Protein AF-0000000068982102 (afdb_homodimer)

Structure (mmCIF, N/CA/C/O backbone):
data_AF-0000000068982102-model_v1
#
loop_
_entity.id
_entity.type
_entity.pdbx_description
1 polymer 'Uncharacterized protein'
#
loop_
_atom_site.group_PDB
_atom_site.id
_atom_site.type_symbol
_atom_site.label_atom_id
_atom_site.label_alt_id
_atom_site.label_comp_id
_atom_site.label_asym_id
_atom_site.label_entity_id
_atom_site.label_seq_id
_atom_site.pdbx_PDB_ins_code
_atom_site.Cartn_x
_atom_site.Cartn_y
_atom_site.Cartn_z
_atom_site.occupancy
_atom_site.B_iso_or_equiv
_atom_site.auth_seq_id
_atom_site.auth_comp_id
_atom_site.auth_asym_id
_atom_site.auth_atom_id
_atom_site.pdbx_PDB_model_num
ATOM 1 N N . HIS A 1 1 ? 10.68 7.848 17.016 1 43.56 1 HIS A N 1
ATOM 2 C CA . HIS A 1 1 ? 10.43 9.25 17.344 1 43.56 1 HIS A CA 1
ATOM 3 C C . HIS A 1 1 ? 10.914 10.172 16.234 1 43.56 1 HIS A C 1
ATOM 5 O O . HIS A 1 1 ? 10.352 11.25 16.016 1 43.56 1 HIS A O 1
ATOM 11 N N . CYS A 1 2 ? 12.102 9.664 15.531 1 53.19 2 CYS A N 1
ATOM 12 C CA . CYS A 1 2 ? 12.945 10.375 14.578 1 53.19 2 CYS A CA 1
ATOM 13 C C . CYS A 1 2 ? 12.219 10.578 13.258 1 53.19 2 CYS A C 1
ATOM 15 O O . CYS A 1 2 ? 12.297 11.648 12.656 1 53.19 2 CYS A O 1
ATOM 17 N N . SER A 1 3 ? 10.992 9.797 13.078 1 83.38 3 SER A N 1
ATOM 18 C CA . SER A 1 3 ? 10.5 9.828 11.711 1 83.38 3 SER A CA 1
ATOM 19 C C . SER A 1 3 ? 9.531 10.992 11.492 1 83.38 3 SER A C 1
ATOM 21 O O . SER A 1 3 ? 9.625 11.703 10.5 1 83.38 3 SER A O 1
ATOM 23 N N . GLU A 1 4 ? 8.883 11.391 12.648 1 90.19 4 GLU A N 1
ATOM 24 C CA . GLU A 1 4 ? 7.918 12.477 12.5 1 90.19 4 GLU A CA 1
ATOM 25 C C . GLU A 1 4 ? 8.617 13.836 12.492 1 90.19 4 GLU A C 1
ATOM 27 O O . GLU A 1 4 ? 8.25 14.727 11.727 1 90.19 4 GLU A O 1
ATOM 32 N N . GLN A 1 5 ? 9.625 13.961 13.305 1 92.94 5 GLN A N 1
ATOM 33 C CA . GLN A 1 5 ? 10.383 15.203 13.359 1 92.94 5 GLN A CA 1
ATOM 34 C C . GLN A 1 5 ? 11.125 15.453 12.047 1 92.94 5 GLN A C 1
ATOM 36 O O . GLN A 1 5 ? 11.203 16.594 11.578 1 92.94 5 GLN A O 1
ATOM 41 N N . ASP A 1 6 ? 11.688 14.438 11.523 1 95.5 6 ASP A N 1
ATOM 42 C CA . ASP A 1 6 ? 12.383 14.547 10.25 1 95.5 6 ASP A CA 1
ATOM 43 C C . ASP A 1 6 ? 11.422 14.945 9.133 1 95.5 6 ASP A C 1
ATOM 45 O O . ASP A 1 6 ? 11.773 15.742 8.258 1 95.5 6 ASP A O 1
ATOM 49 N N . PHE A 1 7 ? 10.258 14.391 9.25 1 97.62 7 PHE A N 1
ATOM 50 C CA . PHE A 1 7 ? 9.25 14.719 8.25 1 97.62 7 PHE A CA 1
ATOM 51 C C . PHE A 1 7 ? 8.82 16.188 8.367 1 97.62 7 PHE A C 1
ATOM 53 O O . PHE A 1 7 ? 8.734 16.891 7.367 1 97.62 7 PHE A O 1
ATOM 60 N N . GLU A 1 8 ? 8.594 16.594 9.547 1 97.06 8 GLU A N 1
ATOM 61 C CA . GLU A 1 8 ? 8.25 18 9.789 1 97.06 8 GLU A CA 1
ATOM 62 C C . GLU A 1 8 ? 9.344 18.938 9.289 1 97.06 8 GLU A C 1
ATOM 64 O O . GLU A 1 8 ? 9.062 19.938 8.633 1 97.06 8 GLU A O 1
ATOM 69 N N . ALA A 1 9 ? 10.555 18.562 9.633 1 97.06 9 ALA A N 1
ATOM 70 C CA . ALA A 1 9 ? 11.688 19.391 9.219 1 97.06 9 ALA A CA 1
ATOM 71 C C . ALA A 1 9 ? 11.781 19.469 7.699 1 97.06 9 ALA A C 1
ATOM 73 O O . ALA A 1 9 ? 12.031 20.531 7.141 1 97.06 9 ALA A O 1
ATOM 74 N N . MET A 1 10 ? 11.586 18.359 7.066 1 97.5 10 MET A N 1
ATOM 75 C CA . MET A 1 10 ? 11.602 18.328 5.605 1 97.5 10 MET A CA 1
ATOM 76 C C . MET A 1 10 ? 10.539 19.266 5.035 1 97.5 10 MET A C 1
ATOM 78 O O . MET A 1 10 ? 10.812 20.047 4.121 1 97.5 10 MET A O 1
ATOM 82 N N . LEU A 1 11 ? 9.344 19.234 5.562 1 97.94 11 LEU A N 1
ATOM 83 C CA . LEU A 1 11 ? 8.227 20.047 5.086 1 97.94 11 LEU A CA 1
ATOM 84 C C . LEU A 1 11 ? 8.508 21.531 5.273 1 97.94 11 LEU A C 1
ATOM 86 O O . LEU A 1 11 ? 8.148 22.344 4.422 1 97.94 11 LEU A O 1
ATOM 90 N N . ARG A 1 12 ? 9.148 21.859 6.328 1 97.31 12 ARG A N 1
ATOM 91 C CA . ARG A 1 12 ? 9.461 23.25 6.609 1 97.31 12 ARG A CA 1
ATOM 92 C C . ARG A 1 12 ? 10.57 23.766 5.699 1 97.31 12 ARG A C 1
ATOM 94 O O . ARG A 1 12 ? 10.523 24.906 5.23 1 97.31 12 ARG A O 1
ATOM 101 N N . GLN A 1 13 ? 11.539 22.938 5.492 1 97 13 GLN A N 1
ATOM 102 C CA . GLN A 1 13 ? 12.703 23.328 4.695 1 97 13 GLN A CA 1
ATOM 103 C C . GLN A 1 13 ? 12.336 23.453 3.219 1 97 13 GLN A C 1
ATOM 105 O O . GLN A 1 13 ? 12.859 24.328 2.521 1 97 13 GLN A O 1
ATOM 110 N N . TYR A 1 14 ? 11.453 22.594 2.75 1 96.44 14 TYR A N 1
ATOM 111 C CA . TYR A 1 14 ? 11.07 22.578 1.343 1 96.44 14 TYR A CA 1
ATOM 112 C C . TYR A 1 14 ? 9.562 22.766 1.185 1 96.44 14 TYR A C 1
ATOM 114 O O . TYR A 1 14 ? 8.883 21.922 0.609 1 96.44 14 TYR A O 1
ATOM 122 N N . GLU A 1 15 ? 9.023 23.859 1.524 1 91.94 15 GLU A N 1
ATOM 123 C CA . GLU A 1 15 ? 7.59 24.109 1.613 1 91.94 15 GLU A CA 1
ATOM 124 C C . GLU A 1 15 ? 6.922 23.984 0.249 1 91.94 15 GLU A C 1
ATOM 126 O O . GLU A 1 15 ? 5.797 23.484 0.148 1 91.94 15 GLU A O 1
ATOM 131 N N . ASN A 1 16 ? 7.656 24.328 -0.816 1 92.81 16 ASN A N 1
ATOM 132 C CA . ASN A 1 16 ? 7.07 24.344 -2.152 1 92.81 16 ASN A CA 1
ATOM 133 C C . ASN A 1 16 ? 7.062 22.953 -2.771 1 92.81 16 ASN A C 1
ATOM 135 O O . ASN A 1 16 ? 6.402 22.719 -3.787 1 92.81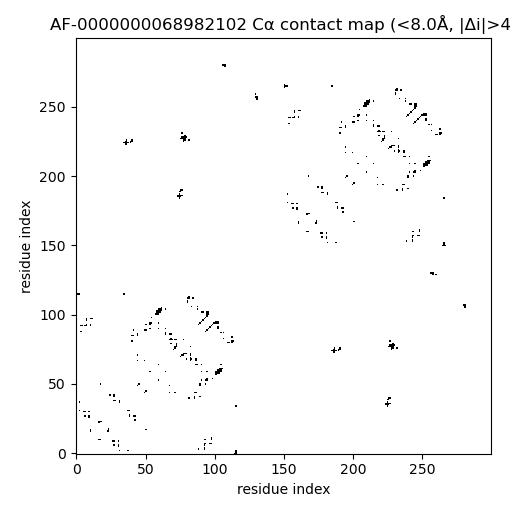 16 ASN A O 1
ATOM 139 N N . SER A 1 17 ? 7.707 22.047 -2.102 1 96.06 17 SER A N 1
ATOM 140 C CA . SER A 1 17 ? 7.816 20.719 -2.668 1 96.06 17 SER A CA 1
ATOM 141 C C . SER A 1 17 ? 6.48 19.984 -2.633 1 96.06 17 SER A C 1
ATOM 143 O O . SER A 1 17 ? 6.246 19.062 -3.418 1 96.06 17 SER A O 1
ATOM 145 N N . ILE A 1 18 ? 5.605 20.422 -1.824 1 97.38 18 ILE A N 1
ATOM 146 C CA . ILE A 1 18 ? 4.332 19.75 -1.601 1 97.38 18 ILE A CA 1
ATOM 147 C C . ILE A 1 18 ? 3.514 19.75 -2.891 1 97.38 18 ILE A C 1
ATOM 149 O O . ILE A 1 18 ? 2.691 18.859 -3.111 1 97.38 18 ILE A O 1
ATOM 153 N N . ASP A 1 19 ? 3.758 20.688 -3.77 1 95.69 19 ASP A N 1
ATOM 154 C CA . ASP A 1 19 ? 2.965 20.844 -4.984 1 95.69 19 ASP A CA 1
ATOM 155 C C . ASP A 1 19 ? 3.652 20.188 -6.18 1 95.69 19 ASP A C 1
ATOM 157 O O . ASP A 1 19 ? 3.102 20.156 -7.281 1 95.69 19 ASP A O 1
ATOM 161 N N . ASP A 1 20 ? 4.789 19.688 -5.984 1 97.31 20 ASP A N 1
ATOM 162 C CA . ASP A 1 20 ? 5.566 19 -7.008 1 97.31 20 ASP A CA 1
ATOM 163 C C . ASP A 1 20 ? 5.797 17.531 -6.633 1 97.31 20 ASP A C 1
ATOM 165 O O . ASP A 1 20 ? 6.742 17.203 -5.914 1 97.31 20 ASP A O 1
ATOM 169 N N . LYS A 1 21 ? 5.043 16.734 -7.25 1 97.56 21 LYS A N 1
ATOM 170 C CA . LYS A 1 21 ? 5.027 15.32 -6.875 1 97.56 21 LYS A CA 1
ATOM 171 C C . LYS A 1 21 ? 6.41 14.695 -7.02 1 97.56 21 LYS A C 1
ATOM 173 O O . LYS A 1 21 ? 6.844 13.93 -6.152 1 97.56 21 LYS A O 1
ATOM 178 N N . ARG A 1 22 ? 7.047 14.938 -8.062 1 97.62 22 ARG A N 1
ATOM 179 C CA . ARG A 1 22 ? 8.367 14.359 -8.32 1 97.62 22 ARG A CA 1
ATOM 180 C C . ARG A 1 22 ? 9.375 14.812 -7.262 1 97.62 22 ARG A C 1
ATOM 182 O O . ARG A 1 22 ? 10.094 13.992 -6.695 1 97.62 22 ARG A O 1
ATOM 189 N N . GLN A 1 23 ? 9.383 16.094 -7.039 1 98.19 23 GLN A N 1
ATOM 190 C CA . GLN A 1 23 ? 10.297 16.641 -6.043 1 98.19 23 GLN A CA 1
ATOM 191 C C . GLN A 1 23 ? 9.961 16.125 -4.645 1 98.19 23 GLN A C 1
ATOM 193 O O . GLN A 1 23 ? 10.852 15.75 -3.881 1 98.19 23 GLN A O 1
ATOM 198 N N . PHE A 1 24 ? 8.68 16.141 -4.34 1 98.5 24 PHE A N 1
ATOM 199 C CA . PHE A 1 24 ? 8.25 15.672 -3.025 1 98.5 24 PHE A CA 1
ATOM 200 C C . PHE A 1 24 ? 8.664 14.227 -2.797 1 98.5 24 PHE A C 1
ATOM 202 O O . PHE A 1 24 ? 9.195 13.883 -1.739 1 98.5 24 PHE A O 1
ATOM 209 N N . THR A 1 25 ? 8.484 13.438 -3.809 1 98.31 25 THR A N 1
ATOM 210 C CA . THR A 1 25 ? 8.828 12.023 -3.727 1 98.31 25 THR A CA 1
ATOM 211 C C . THR A 1 25 ? 10.328 11.844 -3.498 1 98.31 25 THR A C 1
ATOM 213 O O . THR A 1 25 ? 10.734 11.055 -2.65 1 98.31 25 THR A O 1
ATOM 216 N N . ALA A 1 26 ? 11.094 12.578 -4.195 1 98.25 26 ALA A N 1
ATOM 217 C CA . ALA A 1 26 ? 12.547 12.5 -4.062 1 98.25 26 ALA A CA 1
ATOM 218 C C . ALA A 1 26 ? 12.984 12.922 -2.664 1 98.25 26 ALA A C 1
ATOM 220 O O . ALA A 1 26 ? 13.836 12.266 -2.051 1 98.25 26 ALA A O 1
ATOM 221 N N . LEU A 1 27 ? 12.445 13.961 -2.146 1 98.25 27 LEU A N 1
ATOM 222 C CA . LEU A 1 27 ? 12.797 14.477 -0.829 1 98.25 27 LEU A CA 1
ATOM 223 C C . LEU A 1 27 ? 12.438 13.477 0.264 1 98.25 27 LEU A C 1
ATOM 225 O O . LEU A 1 27 ? 13.203 13.273 1.206 1 98.25 27 LEU A O 1
ATOM 229 N N . VAL A 1 28 ? 11.227 12.867 0.127 1 98.06 28 VAL A N 1
ATOM 230 C CA . VAL A 1 28 ? 10.797 11.883 1.111 1 98.06 28 VAL A CA 1
ATOM 231 C C . VAL A 1 28 ? 11.789 10.719 1.133 1 98.06 28 VAL A C 1
ATOM 233 O O . VAL A 1 28 ? 12.203 10.266 2.203 1 98.06 28 VAL A O 1
ATOM 236 N N . LYS A 1 29 ? 12.211 10.273 0.014 1 97.88 29 LYS A N 1
ATOM 237 C CA . LYS A 1 29 ? 13.156 9.172 -0.076 1 97.88 29 LYS A CA 1
ATOM 238 C C . LYS A 1 29 ? 14.516 9.562 0.496 1 97.88 29 LYS A C 1
ATOM 240 O O . LYS A 1 29 ? 15.18 8.75 1.146 1 97.88 29 LYS A O 1
ATOM 245 N N . ASP A 1 30 ? 14.906 10.766 0.319 1 97.31 30 ASP A N 1
ATOM 246 C CA . ASP A 1 30 ? 16.172 11.258 0.852 1 97.31 30 ASP A CA 1
ATOM 247 C C . ASP A 1 30 ? 16.109 11.406 2.371 1 97.31 30 ASP A C 1
ATOM 249 O O . ASP A 1 30 ? 17.109 11.219 3.059 1 97.31 30 ASP A O 1
ATOM 253 N N . THR A 1 31 ? 14.977 11.797 2.854 1 96.38 31 THR A N 1
ATOM 254 C CA . THR A 1 31 ? 14.781 12.047 4.277 1 96.38 31 THR A CA 1
ATOM 255 C C . THR A 1 31 ? 14.734 10.734 5.055 1 96.38 31 THR A C 1
ATOM 257 O O . THR A 1 31 ? 15.18 10.672 6.203 1 96.38 31 THR A O 1
ATOM 260 N N . PHE A 1 32 ? 14.211 9.648 4.359 1 95.38 32 PHE A N 1
ATOM 261 C CA . PHE A 1 32 ? 14.023 8.375 5.043 1 95.38 32 PHE A CA 1
ATOM 262 C C . PHE A 1 32 ? 14.68 7.238 4.262 1 95.38 32 PHE A C 1
ATOM 264 O O . PHE A 1 32 ? 14.039 6.219 3.984 1 95.38 32 PHE A O 1
ATOM 271 N N . PRO A 1 33 ? 15.945 7.273 3.955 1 92.56 33 PRO A N 1
ATOM 272 C CA . PRO A 1 33 ? 16.562 6.34 3.012 1 92.56 33 PRO A CA 1
ATOM 273 C C . PRO A 1 33 ? 16.469 4.887 3.471 1 92.56 33 PRO A C 1
ATOM 275 O O . PRO A 1 33 ? 16.438 3.975 2.643 1 92.56 33 PRO A O 1
ATOM 278 N N . GLU A 1 34 ? 16.391 4.586 4.707 1 92.12 34 GLU A N 1
ATOM 279 C CA . GLU A 1 34 ? 16.391 3.199 5.156 1 92.12 34 GLU A CA 1
ATOM 280 C C . GLU A 1 34 ? 15.047 2.826 5.793 1 92.12 34 GLU A C 1
ATOM 282 O O . GLU A 1 34 ? 14.938 1.801 6.465 1 92.12 34 GLU A O 1
ATOM 287 N N . GLU A 1 35 ? 14.039 3.578 5.566 1 94.62 35 GLU A N 1
ATOM 288 C CA . GLU A 1 35 ? 12.734 3.369 6.184 1 94.62 35 GLU A CA 1
ATOM 289 C C . GLU A 1 35 ? 11.641 3.232 5.133 1 94.62 35 GLU A C 1
ATOM 291 O O . GLU A 1 35 ? 10.766 4.094 5.023 1 94.62 35 GLU A O 1
ATOM 296 N N . ALA A 1 36 ? 11.609 2.072 4.508 1 95.56 36 ALA A N 1
ATOM 297 C CA . ALA A 1 36 ? 10.711 1.836 3.377 1 95.56 36 ALA A CA 1
ATOM 298 C C . ALA A 1 36 ? 9.258 2.018 3.783 1 95.56 36 ALA A C 1
ATOM 300 O O . ALA A 1 36 ? 8.461 2.592 3.031 1 95.56 36 ALA A O 1
ATOM 301 N N . LYS A 1 37 ? 8.922 1.573 4.941 1 96.5 37 LYS A N 1
ATOM 302 C CA . LYS A 1 37 ? 7.531 1.674 5.371 1 96.5 37 LYS A CA 1
ATOM 303 C C . LYS A 1 37 ? 7.098 3.133 5.496 1 96.5 37 LYS A C 1
ATOM 305 O O . LYS A 1 37 ? 6.016 3.506 5.035 1 96.5 37 LYS A O 1
ATOM 310 N N . ASN A 1 38 ? 7.965 3.963 6.105 1 96.06 38 ASN A N 1
ATOM 311 C CA . ASN A 1 38 ? 7.66 5.383 6.246 1 96.06 38 ASN A CA 1
ATOM 312 C C . ASN A 1 38 ? 7.5 6.059 4.887 1 96.06 38 ASN A C 1
ATOM 314 O O . ASN A 1 38 ? 6.543 6.805 4.672 1 96.06 38 ASN A O 1
ATOM 318 N N . ILE A 1 39 ? 8.414 5.73 4.02 1 97.81 39 ILE A N 1
ATOM 319 C CA . ILE A 1 39 ? 8.367 6.309 2.678 1 97.81 39 ILE A CA 1
ATOM 320 C C . ILE A 1 39 ? 7.047 5.949 2.004 1 97.81 39 ILE A C 1
ATOM 322 O O . ILE A 1 39 ? 6.332 6.828 1.522 1 97.81 39 ILE A O 1
ATOM 326 N N . ASN A 1 40 ? 6.75 4.66 2.047 1 97.38 40 ASN A N 1
ATOM 327 C CA . ASN A 1 40 ? 5.574 4.18 1.326 1 97.38 40 ASN A CA 1
ATOM 328 C C . ASN A 1 40 ? 4.285 4.727 1.926 1 97.38 40 ASN A C 1
ATOM 330 O O . ASN A 1 40 ? 3.381 5.137 1.195 1 97.38 40 ASN A O 1
ATOM 334 N N . LEU A 1 41 ? 4.195 4.781 3.195 1 97.94 41 LEU A N 1
ATOM 335 C CA . LEU A 1 41 ? 2.988 5.277 3.848 1 97.94 41 LEU A CA 1
ATOM 336 C C . LEU A 1 41 ? 2.822 6.777 3.611 1 97.94 41 LEU A C 1
ATOM 338 O O . LEU A 1 41 ? 1.719 7.246 3.322 1 97.94 41 LEU A O 1
ATOM 342 N N . ILE A 1 42 ? 3.904 7.566 3.713 1 98.38 42 ILE A N 1
ATOM 343 C CA . ILE A 1 42 ? 3.855 9 3.475 1 98.38 42 ILE A CA 1
ATOM 344 C C . ILE A 1 42 ? 3.387 9.273 2.047 1 98.38 42 ILE A C 1
ATOM 346 O O . ILE A 1 42 ? 2.48 10.078 1.826 1 98.38 42 ILE A O 1
ATOM 350 N N . LEU A 1 43 ? 3.943 8.555 1.148 1 98.25 43 LEU A N 1
ATOM 351 C CA . LEU A 1 43 ? 3.668 8.805 -0.262 1 98.25 43 LEU A CA 1
ATOM 352 C C . LEU A 1 43 ? 2.287 8.281 -0.647 1 98.25 43 LEU A C 1
ATOM 354 O O . LEU A 1 43 ? 1.62 8.852 -1.511 1 98.25 43 LEU A O 1
ATOM 358 N N . MET A 1 44 ? 1.83 7.234 0.012 1 97.88 44 MET A N 1
ATOM 359 C CA . MET A 1 44 ? 0.475 6.758 -0.248 1 97.88 44 MET A CA 1
ATOM 360 C C . MET A 1 44 ? -0.557 7.805 0.158 1 97.88 44 MET A C 1
ATOM 362 O O . MET A 1 44 ? -1.444 8.148 -0.626 1 97.88 44 MET A O 1
ATOM 366 N N . ALA A 1 45 ? -0.41 8.312 1.34 1 98.38 45 ALA A N 1
ATOM 367 C CA . ALA A 1 45 ? -1.314 9.367 1.793 1 98.38 45 ALA A CA 1
ATOM 368 C C . ALA A 1 45 ? -1.214 10.602 0.897 1 98.38 45 ALA A C 1
ATOM 370 O O . ALA A 1 45 ? -2.23 11.203 0.541 1 98.38 45 ALA A O 1
ATOM 371 N N . TYR A 1 46 ? -0.001 10.945 0.499 1 98.62 46 TYR A N 1
ATOM 372 C CA . TYR A 1 46 ? 0.236 12.07 -0.404 1 98.62 46 TYR A CA 1
ATOM 373 C C . TYR A 1 46 ? -0.51 11.875 -1.719 1 98.62 46 TYR A C 1
ATOM 375 O O . TYR A 1 46 ? -1.184 12.789 -2.195 1 98.62 46 TYR A O 1
ATOM 383 N N . ASN A 1 47 ? -0.423 10.664 -2.256 1 97.62 47 ASN A N 1
ATOM 384 C CA . ASN A 1 47 ? -1.039 10.367 -3.545 1 97.62 47 ASN A CA 1
ATOM 385 C C . ASN A 1 47 ? -2.562 10.352 -3.447 1 97.62 47 ASN A C 1
ATOM 387 O O . ASN A 1 47 ? -3.256 10.539 -4.449 1 97.62 47 ASN A O 1
ATOM 391 N N . MET A 1 48 ? -3.08 10.148 -2.305 1 97.75 48 MET A N 1
ATOM 392 C CA . MET A 1 48 ? -4.523 10.172 -2.076 1 97.75 48 MET A CA 1
ATOM 393 C C . MET A 1 48 ? -5.039 11.609 -2.025 1 97.75 48 MET A C 1
ATOM 395 O O . MET A 1 48 ? -6.25 11.836 -2.035 1 97.75 48 MET A O 1
ATOM 399 N N . GLY A 1 49 ? -4.133 12.578 -1.865 1 98.12 49 GLY A N 1
ATOM 400 C CA . GLY A 1 49 ? -4.527 13.977 -1.886 1 98.12 49 GLY A CA 1
ATOM 401 C C . GLY A 1 49 ? -4.629 14.586 -0.501 1 98.12 49 GLY A C 1
ATOM 402 O O . GLY A 1 49 ? -5.277 15.617 -0.319 1 98.12 49 GLY A O 1
ATOM 403 N N . ILE A 1 50 ? -3.941 13.992 0.478 1 98.38 50 ILE A N 1
ATOM 404 C CA . ILE A 1 50 ? -4.133 14.422 1.86 1 98.38 50 ILE A CA 1
ATOM 405 C C . ILE A 1 50 ? -3.584 15.836 2.047 1 98.38 50 ILE A C 1
ATOM 407 O O . ILE A 1 50 ? -4.16 16.641 2.783 1 98.38 50 ILE A O 1
ATOM 411 N N . ALA A 1 51 ? -2.518 16.156 1.381 1 98.25 51 ALA A N 1
ATOM 412 C CA . ALA A 1 51 ? -1.917 17.469 1.531 1 98.25 51 ALA A CA 1
ATOM 413 C C . ALA A 1 51 ? -2.879 18.562 1.074 1 98.25 51 ALA A C 1
ATOM 415 O O . ALA A 1 51 ? -3.096 19.547 1.787 1 98.25 51 ALA A O 1
ATOM 416 N N . GLN A 1 52 ? -3.451 18.344 -0.048 1 97.94 52 GLN A N 1
ATOM 417 C CA . GLN A 1 52 ? -4.379 19.328 -0.6 1 97.94 52 GLN A CA 1
ATOM 418 C C . GLN A 1 52 ? -5.613 19.484 0.282 1 97.94 52 GLN A C 1
ATOM 420 O O . GLN A 1 52 ? -6.098 20.594 0.505 1 97.94 52 GLN A O 1
ATOM 425 N N . ASP A 1 53 ? -6.133 18.375 0.766 1 98.12 53 ASP A N 1
ATOM 426 C CA . ASP A 1 53 ? -7.324 18.422 1.605 1 98.12 53 ASP A CA 1
ATOM 427 C C . ASP A 1 53 ? -7.035 19.109 2.938 1 98.12 53 ASP A C 1
ATOM 429 O O . ASP A 1 53 ? -7.895 19.812 3.479 1 98.12 53 ASP A O 1
ATOM 433 N N . ILE A 1 54 ? -5.84 18.859 3.424 1 97.88 54 ILE A N 1
ATOM 434 C CA . ILE A 1 54 ? -5.438 19.547 4.648 1 97.88 54 ILE A CA 1
ATOM 435 C C . ILE A 1 54 ? -5.398 21.047 4.406 1 97.88 54 ILE A C 1
ATOM 437 O O . ILE A 1 54 ? -5.859 21.828 5.242 1 97.88 54 ILE A O 1
ATOM 441 N N . GLN A 1 55 ? -4.871 21.469 3.289 1 97.19 55 GLN A N 1
ATOM 442 C CA . GLN A 1 55 ? -4.793 22.875 2.949 1 97.19 55 GLN A CA 1
ATOM 443 C C . GLN A 1 55 ? -6.18 23.516 2.916 1 97.19 55 GLN A C 1
ATOM 445 O O . GLN A 1 55 ? -6.352 24.672 3.336 1 97.19 55 GLN A O 1
ATOM 450 N N . LYS A 1 56 ? -7.086 22.75 2.459 1 97.31 56 LYS A N 1
ATOM 451 C CA . LYS A 1 56 ? -8.43 23.297 2.254 1 97.31 56 LYS A CA 1
ATOM 452 C C . LYS A 1 56 ? -9.25 23.219 3.539 1 97.31 56 LYS A C 1
ATOM 454 O O . LYS A 1 56 ? -10.242 23.938 3.686 1 97.31 56 LYS A O 1
ATOM 459 N N . ALA A 1 57 ? -8.875 22.406 4.457 1 96.12 57 ALA A N 1
ATOM 460 C CA . ALA A 1 57 ? -9.656 22.156 5.66 1 96.12 57 ALA A CA 1
ATOM 461 C C . ALA A 1 57 ? -9.516 23.312 6.652 1 96.12 57 ALA A C 1
ATOM 463 O O . ALA A 1 57 ? -8.438 23.875 6.805 1 96.12 57 ALA A O 1
ATOM 464 N N . ASN A 1 58 ? -10.594 23.672 7.277 1 93.62 58 ASN A N 1
ATOM 465 C CA . ASN A 1 58 ? -10.547 24.656 8.352 1 93.62 58 ASN A CA 1
ATOM 466 C C . ASN A 1 58 ? -10.117 24.031 9.672 1 93.62 58 ASN A C 1
ATOM 468 O O . ASN A 1 58 ? -9.438 24.656 10.477 1 93.62 58 ASN A O 1
ATOM 472 N N . LEU A 1 59 ? -10.578 22.844 9.867 1 94.25 59 LEU A N 1
ATOM 473 C CA . LEU A 1 59 ? -10.32 22.078 11.078 1 94.25 59 LEU A CA 1
ATOM 474 C C . LEU A 1 59 ? -10.031 20.625 10.742 1 94.25 59 LEU A C 1
ATOM 476 O O . LEU A 1 59 ? -10.758 20.016 9.945 1 94.25 59 LEU A O 1
ATOM 480 N N . LEU A 1 60 ? -8.906 20.203 11.266 1 95.94 60 LEU A N 1
ATOM 481 C CA . LEU A 1 60 ? -8.594 18.781 11.148 1 95.94 60 LEU A CA 1
ATOM 482 C C . LEU A 1 60 ? -9.164 18.016 12.336 1 95.94 60 LEU A C 1
ATOM 484 O O . LEU A 1 60 ? -8.57 18 13.414 1 95.94 60 LEU A O 1
ATOM 488 N N . ASN A 1 61 ? -10.289 17.422 12.102 1 92.44 61 ASN A N 1
ATOM 489 C CA . ASN A 1 61 ? -10.969 16.688 13.164 1 92.44 61 ASN A CA 1
ATOM 490 C C . ASN A 1 61 ? -11.047 15.195 12.844 1 92.44 61 ASN A C 1
ATOM 492 O O . ASN A 1 61 ? -10.445 14.727 11.875 1 92.44 61 ASN A O 1
ATOM 496 N N . ASN A 1 62 ? -11.805 14.461 13.633 1 90.19 62 ASN A N 1
ATOM 497 C CA . ASN A 1 62 ? -11.898 13.016 13.477 1 90.19 62 ASN A CA 1
ATOM 498 C C . ASN A 1 62 ? -12.578 12.633 12.164 1 90.19 62 ASN A C 1
ATOM 500 O O . ASN A 1 62 ? -12.234 11.625 11.555 1 90.19 62 ASN A O 1
ATOM 504 N N . THR A 1 63 ? -13.492 13.469 11.797 1 91.62 63 THR A N 1
ATOM 505 C CA . THR A 1 63 ? -14.18 13.195 10.539 1 91.62 63 THR A CA 1
ATOM 506 C C . THR A 1 63 ? -13.203 13.258 9.367 1 91.62 63 THR A C 1
ATOM 508 O O . THR A 1 63 ? -13.219 12.391 8.492 1 91.62 63 THR A O 1
ATOM 511 N N . PHE A 1 64 ? -12.359 14.297 9.43 1 93.62 64 PHE A N 1
ATOM 512 C CA . PHE A 1 64 ? -11.312 14.422 8.422 1 93.62 64 PHE A CA 1
ATOM 513 C C . PHE A 1 64 ? -10.406 13.203 8.43 1 93.62 64 PHE A C 1
ATOM 515 O O . PHE A 1 64 ? -10.195 12.57 7.391 1 93.62 64 PHE A O 1
ATOM 522 N N . ALA A 1 65 ? -9.914 12.836 9.531 1 94.25 65 ALA A N 1
ATOM 523 C CA . ALA A 1 65 ? -8.945 11.75 9.68 1 94.25 65 ALA A CA 1
ATOM 524 C C . ALA A 1 65 ? -9.555 10.414 9.289 1 94.25 65 ALA A C 1
ATOM 526 O O . ALA A 1 65 ? -8.922 9.617 8.586 1 94.25 65 ALA A O 1
ATOM 527 N N . PHE A 1 66 ? -10.734 10.18 9.617 1 93.25 66 PHE A N 1
ATOM 528 C CA . PHE A 1 66 ? -11.383 8.898 9.406 1 93.25 66 PHE A CA 1
ATOM 529 C C . PHE A 1 66 ? -11.562 8.617 7.922 1 93.25 66 PHE A C 1
ATOM 531 O O . PHE A 1 66 ? -11.469 7.469 7.48 1 93.25 66 PHE A O 1
ATOM 538 N N . ARG A 1 67 ? -11.859 9.648 7.223 1 96 67 ARG A N 1
ATOM 539 C CA . ARG A 1 67 ? -12.023 9.469 5.785 1 96 67 ARG A CA 1
ATOM 540 C C . ARG A 1 67 ? -10.773 8.867 5.16 1 96 67 ARG A C 1
ATOM 542 O O . ARG A 1 67 ? -10.859 7.914 4.379 1 96 67 ARG A O 1
ATOM 549 N N . TYR A 1 68 ? -9.641 9.336 5.539 1 97.25 68 TYR A N 1
ATOM 550 C CA . TYR A 1 68 ? -8.391 8.852 4.969 1 97.25 68 TYR A CA 1
ATOM 551 C C . TYR A 1 68 ? -8.016 7.496 5.551 1 97.25 68 TYR A C 1
ATOM 553 O O . TYR A 1 68 ? -7.512 6.625 4.84 1 97.25 68 TYR A O 1
ATOM 561 N N . VAL A 1 69 ? -8.227 7.316 6.809 1 96.19 69 VAL A N 1
ATOM 562 C CA . VAL A 1 69 ? -7.945 6.027 7.434 1 96.19 69 VAL A CA 1
ATOM 563 C C . VAL A 1 69 ? -8.766 4.934 6.75 1 96.19 69 VAL A C 1
ATOM 565 O O . VAL A 1 69 ? -8.227 3.885 6.383 1 96.19 69 VAL A O 1
ATOM 568 N N . LYS A 1 70 ? -10.008 5.215 6.598 1 96.81 70 LYS A N 1
ATOM 569 C CA . LYS A 1 70 ? -10.898 4.262 5.949 1 96.81 70 LYS A CA 1
ATOM 570 C C . LYS A 1 70 ? -10.438 3.955 4.527 1 96.81 70 LYS A C 1
ATOM 572 O O . LYS A 1 70 ? -10.438 2.795 4.105 1 96.81 70 LYS A O 1
ATOM 577 N N . GLN A 1 71 ? -10.078 4.961 3.826 1 97.94 71 GLN A N 1
ATOM 578 C CA . GLN A 1 71 ? -9.648 4.77 2.445 1 97.94 71 GLN A CA 1
ATOM 579 C C . GLN A 1 71 ? -8.359 3.949 2.383 1 97.94 71 GLN A C 1
ATOM 581 O O . GLN A 1 71 ? -8.219 3.068 1.53 1 97.94 71 GLN A O 1
ATOM 586 N N . LEU A 1 72 ? -7.422 4.207 3.256 1 97.94 72 LEU A N 1
ATOM 587 C CA . LEU A 1 72 ? -6.176 3.447 3.322 1 97.94 72 LEU A CA 1
ATOM 588 C C . LEU A 1 72 ? -6.457 1.972 3.586 1 97.94 72 LEU A C 1
ATOM 590 O O . LEU A 1 72 ? -5.836 1.1 2.973 1 97.94 72 LEU A O 1
ATOM 594 N N . MET A 1 73 ? -7.387 1.731 4.414 1 96.94 73 MET A N 1
ATOM 595 C CA . MET A 1 73 ? -7.723 0.353 4.758 1 96.94 73 MET A CA 1
ATOM 596 C C . MET A 1 73 ? -8.523 -0.307 3.639 1 96.94 73 MET A C 1
ATOM 598 O O . MET A 1 73 ? -8.195 -1.414 3.207 1 96.94 73 MET A O 1
ATOM 602 N N . ASP A 1 74 ? -9.508 0.387 3.137 1 96.81 74 ASP A N 1
ATOM 603 C CA . ASP A 1 74 ? -10.484 -0.208 2.229 1 96.81 74 ASP A CA 1
ATOM 604 C C . ASP A 1 74 ? -9.914 -0.323 0.814 1 96.81 74 ASP A C 1
ATOM 606 O O . ASP A 1 74 ? -10.234 -1.267 0.088 1 96.81 74 ASP A O 1
ATOM 610 N N . ASP A 1 75 ? -9.062 0.64 0.505 1 97 75 ASP A N 1
ATOM 611 C CA . ASP A 1 75 ? -8.625 0.683 -0.887 1 97 75 ASP A CA 1
ATOM 612 C C . ASP A 1 75 ? -7.211 0.13 -1.037 1 97 75 ASP A C 1
ATOM 614 O O . ASP A 1 75 ? -6.828 -0.335 -2.113 1 97 75 ASP A O 1
ATOM 618 N N . TYR A 1 76 ? -6.465 0.167 0.04 1 97 76 TYR A N 1
ATOM 619 C CA . TYR A 1 76 ? -5.062 -0.194 -0.11 1 97 76 TYR A CA 1
ATOM 620 C C . TYR A 1 76 ? -4.703 -1.373 0.787 1 97 76 TYR A C 1
ATOM 622 O O . TYR A 1 76 ? -3.609 -1.934 0.677 1 97 76 TYR A O 1
ATOM 630 N N . GLY A 1 77 ? -5.578 -1.694 1.714 1 96.69 77 GLY A N 1
ATOM 631 C CA . GLY A 1 77 ? -5.328 -2.854 2.557 1 96.69 77 GLY A CA 1
ATOM 632 C C . GLY A 1 77 ? -4.348 -2.574 3.68 1 96.69 77 GLY A C 1
ATOM 633 O O . GLY A 1 77 ? -3.793 -3.504 4.27 1 96.69 77 GLY A O 1
ATOM 634 N N . ILE A 1 78 ? -4.09 -1.323 3.973 1 97.62 78 ILE A N 1
ATOM 635 C CA . ILE A 1 78 ? -3.195 -0.912 5.051 1 97.62 78 ILE A CA 1
ATOM 636 C C . ILE A 1 78 ? -3.793 -1.311 6.398 1 97.62 78 ILE A C 1
ATOM 638 O O . ILE A 1 78 ? -5.012 -1.245 6.586 1 97.62 78 ILE A O 1
ATOM 642 N N . SER A 1 79 ? -2.883 -1.717 7.285 1 94.75 79 SER A N 1
ATOM 643 C CA . SER A 1 79 ? -3.359 -2.039 8.625 1 94.75 79 SER A CA 1
ATOM 644 C C . SER A 1 79 ? -3.92 -0.804 9.328 1 94.75 79 SER A C 1
ATOM 646 O O . SER A 1 79 ? -3.451 0.313 9.094 1 94.75 79 SER A O 1
ATOM 648 N N . ARG A 1 80 ? -4.785 -1.032 10.188 1 91.69 80 ARG A N 1
ATOM 649 C CA . ARG A 1 80 ? -5.398 0.07 10.922 1 91.69 80 ARG A CA 1
ATOM 650 C C . ARG A 1 80 ? -4.348 0.884 11.672 1 91.69 80 ARG A C 1
ATOM 652 O O . ARG A 1 80 ? -4.352 2.115 11.609 1 91.69 80 ARG A O 1
ATOM 659 N N . VAL A 1 81 ? -3.432 0.214 12.32 1 91.25 81 VAL A N 1
ATOM 660 C CA . VAL A 1 81 ? -2.385 0.872 13.102 1 91.25 81 VAL A CA 1
ATOM 661 C C . VAL A 1 81 ? -1.572 1.794 12.188 1 91.25 81 VAL A C 1
ATOM 663 O O . VAL A 1 81 ? -1.354 2.963 12.516 1 91.25 81 VAL A O 1
ATOM 666 N N . ASN A 1 82 ? -1.277 1.285 11.039 1 95.44 82 ASN A N 1
ATOM 667 C CA . ASN A 1 82 ? -0.464 2.07 10.117 1 95.44 82 ASN A CA 1
ATOM 668 C C . ASN A 1 82 ? -1.27 3.199 9.477 1 95.44 82 ASN A C 1
ATOM 670 O O . ASN A 1 82 ? -0.744 4.293 9.25 1 95.44 82 ASN A O 1
ATOM 674 N N . ALA A 1 83 ? -2.539 2.906 9.172 1 96.44 83 ALA A N 1
ATOM 675 C CA . ALA A 1 83 ? -3.414 3.934 8.609 1 96.44 83 ALA A CA 1
ATOM 676 C C . ALA A 1 83 ? -3.611 5.082 9.594 1 96.44 83 ALA A C 1
ATOM 678 O O . ALA A 1 83 ? -3.459 6.254 9.234 1 96.44 83 ALA A O 1
ATOM 679 N N . ASP A 1 84 ? -3.84 4.805 10.828 1 93.12 84 ASP A N 1
ATOM 680 C CA . ASP A 1 84 ? -3.996 5.816 11.867 1 93.12 84 ASP A CA 1
ATOM 681 C C . ASP A 1 84 ? -2.719 6.633 12.031 1 93.12 84 ASP A C 1
ATOM 683 O O . ASP A 1 84 ? -2.77 7.863 12.125 1 93.12 84 ASP A O 1
ATOM 687 N N . TRP A 1 85 ? -1.723 5.922 12.07 1 93.19 85 TRP A N 1
ATOM 688 C CA . TRP A 1 85 ? -0.44 6.574 12.297 1 93.19 85 TRP A CA 1
ATOM 689 C C . TRP A 1 85 ? -0.127 7.57 11.188 1 93.19 85 TRP A C 1
ATOM 691 O O . TRP A 1 85 ? 0.163 8.742 11.453 1 93.19 85 TRP A O 1
ATOM 701 N N . ILE A 1 86 ? -0.261 7.199 9.977 1 96.75 86 ILE A N 1
ATOM 702 C CA . ILE A 1 86 ? 0.216 8.047 8.883 1 96.75 86 ILE A CA 1
ATOM 703 C C . ILE A 1 86 ? -0.708 9.25 8.727 1 96.75 86 ILE A C 1
ATOM 705 O O . ILE A 1 86 ? -0.253 10.352 8.398 1 96.75 86 ILE A O 1
ATOM 709 N N . VAL A 1 87 ? -1.96 9.031 8.914 1 96.88 87 VAL A N 1
ATOM 710 C CA . VAL A 1 87 ? -2.895 10.148 8.828 1 96.88 87 VAL A CA 1
ATOM 711 C C . VAL A 1 87 ? -2.611 11.141 9.953 1 96.88 87 VAL A C 1
ATOM 713 O O . VAL A 1 87 ? -2.596 12.352 9.727 1 96.88 87 VAL A O 1
ATOM 716 N N . SER A 1 88 ? -2.328 10.633 11.125 1 94.81 88 SER A N 1
ATOM 717 C CA . SER A 1 88 ? -1.974 11.492 12.25 1 94.81 88 SER A CA 1
ATOM 718 C C . SER A 1 88 ? -0.708 12.289 11.953 1 94.81 88 SER A C 1
ATOM 720 O O . SER A 1 88 ? -0.619 13.469 12.297 1 94.81 88 SER A O 1
ATOM 722 N N . VAL A 1 89 ? 0.24 11.688 11.367 1 95.06 89 VAL A N 1
ATOM 723 C CA . VAL A 1 89 ? 1.513 12.32 11.031 1 95.06 89 VAL A CA 1
ATOM 724 C C . VAL A 1 89 ? 1.276 13.477 10.062 1 95.06 89 VAL A C 1
ATOM 726 O O . VAL A 1 89 ? 1.796 14.57 10.258 1 95.06 89 VAL A O 1
ATOM 729 N N . TRP A 1 90 ? 0.482 13.242 9.055 1 97 90 TRP A N 1
ATOM 730 C CA . TRP A 1 90 ? 0.179 14.297 8.086 1 97 90 TRP A CA 1
ATOM 731 C C . TRP A 1 90 ? -0.566 15.445 8.758 1 97 90 TRP A C 1
ATOM 733 O O . TRP A 1 90 ? -0.242 16.625 8.531 1 97 90 TRP A O 1
ATOM 743 N N . CYS A 1 91 ? -1.542 15.133 9.578 1 95.88 91 CYS A N 1
ATOM 744 C CA . CYS A 1 91 ? -2.338 16.156 10.242 1 95.88 91 CYS A CA 1
ATOM 745 C C . CYS A 1 91 ? -1.488 16.969 11.219 1 95.88 91 CYS A C 1
ATOM 747 O O . CYS A 1 91 ? -1.589 18.188 11.266 1 95.88 91 CYS A O 1
ATOM 749 N N . SER A 1 92 ? -0.658 16.297 11.953 1 94.38 92 SER A N 1
ATOM 750 C CA . SER A 1 92 ? 0.164 16.969 12.961 1 94.38 92 SER A CA 1
ATOM 751 C C . SER A 1 92 ? 1.302 17.75 12.305 1 94.38 92 SER A C 1
ATOM 753 O O . SER A 1 92 ? 1.439 18.953 12.523 1 94.38 92 SER A O 1
ATOM 755 N N . CYS A 1 93 ? 2.084 17.109 11.445 1 95.88 93 CYS A N 1
ATOM 756 C CA . CYS A 1 93 ? 3.285 17.719 10.891 1 95.88 93 CYS A CA 1
ATOM 757 C C . CYS A 1 93 ? 2.928 18.781 9.852 1 95.88 93 CYS A C 1
ATOM 759 O O . CYS A 1 93 ? 3.385 19.922 9.945 1 95.88 93 CYS A O 1
ATOM 761 N N . TYR A 1 94 ? 2.104 18.422 8.875 1 97.25 94 TYR A N 1
ATOM 762 C CA . TYR A 1 94 ? 1.791 19.359 7.805 1 97.25 94 TYR A CA 1
ATOM 763 C C . TYR A 1 94 ? 0.671 20.312 8.219 1 97.25 94 TYR A C 1
ATOM 765 O O . TYR A 1 94 ? 0.799 21.531 8.086 1 97.25 94 TYR A O 1
ATOM 773 N N . GLY A 1 95 ? -0.426 19.734 8.734 1 97.06 95 GLY A N 1
ATOM 774 C CA . GLY A 1 95 ? -1.588 20.531 9.086 1 97.06 95 GLY A CA 1
ATOM 775 C C . GLY A 1 95 ? -1.323 21.5 10.227 1 97.06 95 GLY A C 1
ATOM 776 O O . GLY A 1 95 ? -1.441 22.719 10.062 1 97.06 95 GLY A O 1
ATOM 777 N N . ASN A 1 96 ? -0.929 20.922 11.32 1 95.81 96 ASN A N 1
ATOM 778 C CA . ASN A 1 96 ? -0.801 21.734 12.523 1 95.81 96 ASN A CA 1
ATOM 779 C C . ASN A 1 96 ? 0.516 22.5 12.539 1 95.81 96 ASN A C 1
ATOM 781 O O . ASN A 1 96 ? 0.519 23.734 12.547 1 95.81 96 ASN A O 1
ATOM 785 N N . LYS A 1 97 ? 1.56 21.891 12.43 1 95.25 97 LYS A N 1
ATOM 786 C CA . LYS A 1 97 ? 2.863 22.5 12.695 1 95.25 97 LYS A CA 1
ATOM 787 C C . LYS A 1 97 ? 3.293 23.391 11.531 1 95.25 97 LYS A C 1
ATOM 789 O O . LYS A 1 97 ? 3.887 24.453 11.75 1 95.25 97 LYS A O 1
ATOM 794 N N . VAL A 1 98 ? 3.031 22.969 10.328 1 96.81 98 VAL A N 1
ATOM 795 C CA . VAL A 1 98 ? 3.504 23.734 9.172 1 96.81 98 VAL A CA 1
ATOM 796 C C . VAL A 1 98 ? 2.471 24.797 8.797 1 96.81 98 VAL A C 1
ATOM 798 O O . VAL A 1 98 ? 2.811 25.969 8.609 1 96.81 98 VAL A O 1
ATOM 801 N N . LEU A 1 99 ? 1.196 24.406 8.758 1 97 99 LEU A N 1
ATOM 802 C CA . LEU A 1 99 ? 0.172 25.312 8.25 1 97 99 LEU A CA 1
ATOM 803 C C . LEU A 1 99 ? -0.521 26.047 9.391 1 97 99 LEU A C 1
ATOM 805 O O . LEU A 1 99 ? -1.253 27.016 9.164 1 97 99 LEU A O 1
ATOM 809 N N . GLY A 1 100 ? -0.372 25.578 10.602 1 95.75 100 GLY A N 1
ATOM 810 C CA . GLY A 1 100 ? -0.984 26.219 11.75 1 95.75 100 GLY A CA 1
ATOM 811 C C . GLY A 1 100 ? -2.461 25.906 11.898 1 95.75 100 GLY A C 1
ATOM 812 O O . GLY A 1 100 ? -3.199 26.656 12.539 1 95.75 100 GLY A O 1
ATOM 813 N N . LYS A 1 101 ? -2.891 24.828 11.328 1 95.31 101 LYS A N 1
ATOM 814 C CA . LYS A 1 101 ? -4.297 24.438 11.422 1 95.31 101 LYS A CA 1
ATOM 815 C C . LYS A 1 101 ? -4.605 23.797 12.773 1 95.31 101 LYS A C 1
ATOM 817 O O . LYS A 1 101 ? -3.768 23.094 13.336 1 95.31 101 LYS A O 1
ATOM 822 N N . ALA A 1 102 ? -5.793 24.094 13.227 1 92.75 102 ALA A N 1
ATOM 823 C CA . ALA A 1 102 ? -6.258 23.422 14.438 1 92.75 102 ALA A CA 1
ATOM 824 C C . ALA A 1 102 ? -6.465 21.922 14.18 1 92.75 102 ALA A C 1
ATOM 826 O O . ALA A 1 102 ? -7.035 21.547 13.156 1 92.75 102 ALA A O 1
ATOM 827 N N . CYS A 1 103 ? -5.879 21.156 14.977 1 89.06 103 CYS A N 1
ATOM 828 C CA . CYS A 1 103 ? -6.008 19.703 14.875 1 89.06 103 CYS A CA 1
ATOM 829 C C . CYS A 1 103 ? -6.629 19.125 16.141 1 89.06 103 CYS A C 1
ATOM 831 O O . CYS A 1 103 ? -6.055 19.234 17.234 1 89.06 103 CYS A O 1
ATOM 833 N N . ASP A 1 104 ? -7.836 18.672 16.062 1 86.69 104 ASP A N 1
ATOM 834 C CA . ASP A 1 104 ? -8.555 18.031 17.156 1 86.69 104 ASP A CA 1
ATOM 835 C C . ASP A 1 104 ? -8.805 16.562 16.859 1 86.69 104 ASP A C 1
ATOM 837 O O . ASP A 1 104 ? -9.953 16.141 16.688 1 86.69 104 ASP A O 1
ATOM 841 N N . ILE A 1 105 ? -7.711 15.922 16.641 1 81.94 105 ILE A N 1
ATOM 842 C CA . ILE A 1 105 ? -7.793 14.5 16.328 1 81.94 105 ILE A CA 1
ATOM 843 C C . ILE A 1 105 ? -7.418 13.672 17.547 1 81.94 105 ILE A C 1
ATOM 845 O O . ILE A 1 105 ? -6.438 13.977 18.234 1 81.94 105 ILE A O 1
ATOM 849 N N . SER A 1 106 ? -8.305 12.93 18.172 1 61.25 106 SER A N 1
ATOM 850 C CA . SER A 1 106 ? -8.008 11.977 19.234 1 61.25 106 SER A CA 1
ATOM 851 C C . SER A 1 106 ? -7.398 10.695 18.672 1 61.25 106 SER A C 1
ATOM 853 O O . SER A 1 106 ? -8.094 9.883 18.078 1 61.25 106 SER A O 1
ATOM 855 N N . VAL A 1 107 ? -6.297 10.883 18.109 1 52.28 107 VAL A N 1
ATOM 856 C CA . VAL A 1 107 ? -5.734 9.648 17.578 1 52.28 107 VAL A CA 1
ATOM 857 C C . VAL A 1 107 ? -5.488 8.656 18.719 1 52.28 107 VAL A C 1
ATOM 859 O O . VAL A 1 107 ? -4.953 9.031 19.766 1 52.28 107 VAL A O 1
ATOM 862 N N . GLN A 1 108 ? -6.281 7.672 18.969 1 41.47 108 GLN A N 1
ATOM 863 C CA . GLN A 1 108 ? -5.824 6.672 19.938 1 41.47 108 GLN A CA 1
ATOM 864 C C . GLN A 1 108 ? -4.332 6.398 19.766 1 41.47 108 GLN A C 1
ATOM 866 O O . GLN A 1 108 ? -3.883 5.996 18.703 1 41.47 108 GLN A O 1
ATOM 871 N N . LYS A 1 109 ? -3.494 7.309 20.234 1 42.19 109 LYS A N 1
ATOM 872 C CA . LYS A 1 109 ? -2.076 6.965 20.281 1 42.19 109 LYS A CA 1
ATOM 873 C C . LYS A 1 109 ? -1.88 5.473 20.531 1 42.19 109 LYS A C 1
ATOM 875 O O . LYS A 1 109 ? -1.773 5.035 21.688 1 42.19 109 LYS A O 1
ATOM 880 N N . GLN A 1 110 ? -2.779 4.723 20.234 1 37.72 110 GLN A N 1
ATOM 881 C CA . GLN A 1 110 ? -2.422 3.35 20.562 1 37.72 110 GLN A CA 1
ATOM 882 C C . GLN A 1 110 ? -0.968 3.057 20.203 1 37.72 110 GLN A C 1
ATOM 884 O O . GLN A 1 110 ? -0.281 3.904 19.641 1 37.72 110 GLN A O 1
ATOM 889 N N . GLY A 1 111 ? -0.638 1.729 19.828 1 34.53 111 GLY A N 1
ATOM 890 C CA . GLY A 1 111 ? 0.689 1.141 19.734 1 34.53 111 GLY A CA 1
ATOM 891 C C . GLY A 1 111 ? 1.632 1.922 18.844 1 34.53 111 GLY A C 1
ATOM 892 O O . GLY A 1 111 ? 1.189 2.703 18 1 34.53 111 GLY A O 1
ATOM 893 N N . GLY A 1 112 ? 2.746 2.463 19.469 1 34.75 112 GLY A N 1
ATOM 894 C CA . GLY A 1 112 ? 3.854 3.014 18.703 1 34.75 112 GLY A CA 1
ATOM 895 C C . GLY A 1 112 ? 3.846 2.582 17.25 1 34.75 112 GLY A C 1
ATOM 896 O O . GLY A 1 112 ? 3.576 1.418 16.938 1 34.75 112 GLY A O 1
ATOM 897 N N . GLY A 1 113 ? 3.141 3.348 16.375 1 36.19 113 GLY A N 1
ATOM 898 C CA . GLY A 1 113 ? 3.434 3.029 14.977 1 36.19 113 GLY A CA 1
ATOM 899 C C . GLY A 1 113 ? 4.684 2.184 14.812 1 36.19 113 GLY A C 1
ATOM 900 O O . GLY A 1 113 ? 5.391 1.911 15.781 1 36.19 113 GLY A O 1
ATOM 901 N N . PRO A 1 114 ? 4.832 1.339 13.82 1 35.06 114 PRO A N 1
ATOM 902 C CA . PRO A 1 114 ? 6.195 0.8 13.797 1 35.06 114 PRO A CA 1
ATOM 903 C C . PRO A 1 114 ? 7.238 1.807 14.273 1 35.06 114 PRO A C 1
ATOM 905 O O . PRO A 1 114 ? 7.301 2.928 13.766 1 35.06 114 PRO A O 1
ATOM 908 N N . ALA A 1 115 ? 7.387 2.021 15.625 1 30.7 115 ALA A N 1
ATOM 909 C CA . ALA A 1 115 ? 8.578 2.799 15.953 1 30.7 115 ALA A CA 1
ATOM 910 C C . ALA A 1 115 ? 9.633 2.672 14.852 1 30.7 115 ALA A C 1
ATOM 912 O O . ALA A 1 115 ? 9.883 1.574 14.352 1 30.7 115 ALA A O 1
ATOM 913 N N . ILE A 1 116 ? 9.898 3.672 14.031 1 30.86 116 ILE A N 1
ATOM 914 C CA . ILE A 1 116 ? 11.203 3.557 13.398 1 30.86 116 ILE A CA 1
ATOM 915 C C . ILE A 1 116 ? 12.18 2.867 14.344 1 30.86 116 ILE A C 1
ATOM 917 O O . ILE A 1 116 ? 12.5 3.396 15.406 1 30.86 116 ILE A O 1
ATOM 921 N N . LYS A 1 117 ? 12.109 1.624 14.477 1 30.55 117 LYS A N 1
ATOM 922 C CA . LYS A 1 117 ? 13.07 0.928 15.336 1 30.55 117 LYS A CA 1
ATOM 923 C C . LYS A 1 117 ? 14.367 1.724 15.469 1 30.55 117 LYS A C 1
ATOM 925 O O . LYS A 1 117 ? 15.023 2.025 14.469 1 30.55 117 LYS A O 1
ATOM 930 N N . ASP A 1 118 ? 14.578 2.59 16.422 1 25.69 118 ASP A N 1
ATOM 931 C CA . ASP A 1 118 ? 15.961 2.498 16.875 1 25.69 118 ASP A CA 1
ATOM 932 C C . ASP A 1 118 ? 16.438 1.046 16.906 1 25.69 118 ASP A C 1
ATOM 934 O O . ASP A 1 118 ? 15.633 0.127 17.078 1 25.69 118 ASP A O 1
ATOM 938 N N . ASN A 1 119 ? 17.656 0.594 16.391 1 26.25 119 ASN A N 1
ATOM 939 C CA . ASN A 1 119 ? 18.344 -0.694 16.391 1 26.25 119 ASN A CA 1
ATOM 940 C C . ASN A 1 119 ? 18.078 -1.478 17.672 1 26.25 119 ASN A C 1
ATOM 942 O O . ASN A 1 119 ? 18.797 -2.436 17.969 1 26.25 119 ASN A O 1
ATOM 946 N N . LYS A 1 120 ? 17.531 -0.899 18.766 1 26.17 120 LYS A N 1
ATOM 947 C CA . LYS A 1 120 ? 17.969 -1.835 19.812 1 26.17 120 LYS A CA 1
ATOM 948 C C . LYS A 1 120 ? 17.297 -3.197 19.625 1 26.17 120 LYS A C 1
ATOM 950 O O . LYS A 1 120 ? 17.969 -4.188 19.328 1 26.17 120 LYS A O 1
ATOM 955 N N . SER A 1 121 ? 16.5 -3.764 20.781 1 25.77 121 SER A N 1
ATOM 956 C CA . SER A 1 121 ? 16.406 -5.148 21.234 1 25.77 121 SER A CA 1
ATOM 957 C C . SER A 1 121 ? 15.398 -5.938 20.406 1 25.77 121 SER A C 1
ATOM 959 O O . SER A 1 121 ? 14.367 -5.402 19.984 1 25.77 121 SER A O 1
ATOM 961 N N . SER A 1 122 ? 15.758 -7.035 19.719 1 27.17 122 SER A N 1
ATOM 962 C CA . SER A 1 122 ? 15.297 -8.203 18.969 1 27.17 122 SER A CA 1
ATOM 963 C C . SER A 1 122 ? 14.055 -8.812 19.625 1 27.17 122 SER A C 1
ATOM 965 O O . SER A 1 122 ? 14.109 -9.93 20.156 1 27.17 122 SER A O 1
ATOM 967 N N . SER A 1 123 ? 13.273 -8.07 20.422 1 26.69 123 SER A N 1
ATOM 968 C CA . SER A 1 123 ? 12.32 -8.992 21.016 1 26.69 123 SER A CA 1
ATOM 969 C C . SER A 1 123 ? 11.453 -9.664 19.953 1 26.69 123 SER A C 1
ATOM 971 O O . SER A 1 123 ? 11.141 -9.055 18.922 1 26.69 123 SER A O 1
ATOM 973 N N . GLY A 1 124 ? 11.383 -10.969 19.906 1 24.86 124 GLY A N 1
ATOM 974 C CA . GLY A 1 124 ? 10.695 -12.016 19.172 1 24.86 124 GLY A CA 1
ATOM 975 C C . GLY A 1 124 ? 9.219 -11.742 18.969 1 24.86 124 GLY A C 1
ATOM 976 O O . GLY A 1 124 ? 8.445 -11.758 19.938 1 24.86 124 GLY A O 1
ATOM 977 N N . LYS A 1 125 ? 8.906 -10.695 18.453 1 29.2 125 LYS A N 1
ATOM 978 C CA . LYS A 1 125 ? 7.492 -10.414 18.266 1 29.2 125 LYS A CA 1
ATOM 979 C C . LYS A 1 125 ? 6.766 -11.625 17.688 1 29.2 125 LYS A C 1
ATOM 981 O O . LYS A 1 125 ? 7.195 -12.195 16.688 1 29.2 125 LYS A O 1
ATOM 986 N N . SER A 1 126 ? 6.223 -12.406 18.625 1 24.47 126 SER A N 1
ATOM 987 C CA . SER A 1 126 ? 5.398 -13.586 18.359 1 24.47 126 SER A CA 1
ATOM 988 C C . SER A 1 126 ? 4.348 -13.289 17.297 1 24.47 126 SER A C 1
ATOM 990 O O . SER A 1 126 ? 3.527 -12.383 17.453 1 24.47 126 SER A O 1
ATOM 992 N N . TYR A 1 127 ? 4.758 -13.203 16.188 1 25.11 127 TYR A N 1
ATOM 993 C CA . TYR A 1 127 ? 3.785 -13.203 15.094 1 25.11 127 TYR A CA 1
ATOM 994 C C . TYR A 1 127 ? 2.723 -14.273 15.312 1 25.11 127 TYR A C 1
ATOM 996 O O . TYR A 1 127 ? 3.029 -15.375 15.781 1 25.11 127 TYR A O 1
ATOM 1004 N N . GLY A 1 128 ? 1.552 -13.945 15.703 1 25.86 128 GLY A N 1
ATOM 1005 C CA . GLY A 1 128 ? 0.428 -14.859 15.852 1 25.86 128 GLY A CA 1
ATOM 1006 C C . GLY A 1 128 ? 0.47 -16.016 14.883 1 25.86 128 GLY A C 1
ATOM 1007 O O . GLY A 1 128 ? 0.995 -15.891 13.773 1 25.86 128 GLY A O 1
ATOM 1008 N N . ASP A 1 129 ? 0.562 -17.312 15.469 1 30.19 129 ASP A N 1
ATOM 1009 C CA . ASP A 1 129 ? 0.874 -18.656 15.023 1 30.19 129 ASP A CA 1
ATOM 1010 C C . ASP A 1 129 ? -0.027 -19.078 13.859 1 30.19 129 ASP A C 1
ATOM 1012 O O . ASP A 1 129 ? -0.963 -19.859 14.047 1 30.19 129 ASP A O 1
ATOM 1016 N N . LEU A 1 130 ? -0.518 -18.109 13.117 1 27.34 130 LEU A N 1
ATOM 1017 C CA . LEU A 1 130 ? -1.384 -18.938 12.281 1 27.34 130 LEU A CA 1
ATOM 1018 C C . LEU A 1 130 ? -0.581 -20.016 11.57 1 27.34 130 LEU A C 1
ATOM 1020 O O . LEU A 1 130 ? -1.144 -21.016 11.125 1 27.34 130 LEU A O 1
ATOM 1024 N N . PHE A 1 131 ? 0.561 -19.516 10.961 1 29.89 131 PHE A N 1
ATOM 1025 C CA . PHE A 1 131 ? 1.297 -20.578 10.266 1 29.89 131 PHE A CA 1
ATOM 1026 C C . PHE A 1 131 ? 2.215 -21.312 11.234 1 29.89 131 PHE A C 1
ATOM 1028 O O . PHE A 1 131 ? 2.859 -20.703 12.086 1 29.89 131 PHE A O 1
ATOM 1035 N N . VAL A 1 132 ? 1.702 -22.453 11.844 1 28.17 132 VAL A N 1
ATOM 1036 C CA . VAL A 1 132 ? 2.654 -23.281 12.562 1 28.17 132 VAL A CA 1
ATOM 1037 C C . VAL A 1 132 ? 3.828 -23.641 11.648 1 28.17 132 VAL A C 1
ATOM 1039 O O . VAL A 1 132 ? 3.635 -24.203 10.57 1 28.17 132 VAL A O 1
ATOM 1042 N N . TYR A 1 133 ? 4.781 -22.828 11.609 1 26.59 133 TYR A N 1
ATOM 1043 C CA . TYR A 1 133 ? 6.027 -23.266 10.992 1 26.59 133 TYR A CA 1
ATOM 1044 C C . TYR A 1 133 ? 6.574 -24.516 11.68 1 26.59 133 TYR A C 1
ATOM 1046 O O . TYR A 1 133 ? 6.852 -24.5 12.883 1 26.59 133 TYR A O 1
ATOM 1054 N N . GLU A 1 134 ? 5.891 -25.688 11.328 1 27.59 134 GLU A N 1
ATOM 1055 C CA . GLU A 1 134 ? 6.574 -26.828 11.914 1 27.59 134 GLU A CA 1
ATOM 1056 C C . GLU A 1 134 ? 8.039 -26.875 11.492 1 27.59 134 GLU A C 1
ATOM 1058 O O . GLU A 1 134 ? 8.367 -26.672 10.32 1 27.59 134 GLU A O 1
ATOM 1063 N N . LYS A 1 135 ? 8.875 -26.547 12.406 1 27.09 135 LYS A N 1
ATOM 1064 C CA . LYS A 1 135 ? 10.297 -26.781 12.195 1 27.09 135 LYS A CA 1
ATOM 1065 C C . LYS A 1 135 ? 10.539 -28.109 11.469 1 27.09 135 LYS A C 1
ATOM 1067 O O . LYS A 1 135 ? 9.938 -29.125 11.812 1 27.09 135 LYS A O 1
ATOM 1072 N N . SER A 1 136 ? 10.898 -28.031 10.219 1 27.59 136 SER A N 1
ATOM 1073 C CA . SER A 1 136 ? 11.344 -29.266 9.578 1 27.59 136 SER A CA 1
ATOM 1074 C C . SER A 1 136 ? 12.242 -30.062 10.508 1 27.59 136 SER A C 1
ATOM 1076 O O . SER A 1 136 ? 13.148 -29.516 11.133 1 27.59 136 SER A O 1
ATOM 1078 N N . ARG A 1 137 ? 11.734 -31.078 11.203 1 28.27 137 ARG A N 1
ATOM 1079 C CA . ARG A 1 137 ? 12.594 -32.031 11.883 1 28.27 137 ARG A CA 1
ATOM 1080 C C . ARG A 1 137 ? 13.781 -32.406 11 1 28.27 137 ARG A C 1
ATOM 1082 O O . ARG A 1 137 ? 13.633 -32.625 9.797 1 28.27 137 ARG A O 1
ATOM 1089 N N . LYS A 1 138 ? 14.961 -32.094 11.492 1 30.27 138 LYS A N 1
ATOM 1090 C CA . LYS A 1 138 ? 16.234 -32.656 11.016 1 30.27 138 LYS A CA 1
ATOM 1091 C C . LYS A 1 138 ? 16.109 -34.125 10.75 1 30.27 138 LYS A C 1
ATOM 1093 O O . LYS A 1 138 ? 15.727 -34.906 11.641 1 30.27 138 LYS A O 1
ATOM 1098 N N . ARG A 1 139 ? 15.781 -34.562 9.5 1 29.31 139 ARG A N 1
ATOM 1099 C CA . ARG A 1 139 ? 16.062 -35.938 9.188 1 29.31 139 ARG A CA 1
ATOM 1100 C C . ARG A 1 139 ? 17.438 -36.344 9.711 1 29.31 139 ARG A C 1
ATOM 1102 O O . ARG A 1 139 ? 18.453 -35.719 9.375 1 29.31 139 ARG A O 1
ATOM 1109 N N . GLN A 1 140 ? 17.531 -36.781 10.961 1 23.89 140 GLN A N 1
ATOM 1110 C CA . GLN A 1 140 ? 18.703 -37.5 11.398 1 23.89 140 GLN A CA 1
ATOM 1111 C C . GLN A 1 140 ? 19.156 -38.531 10.336 1 23.89 140 GLN A C 1
ATOM 1113 O O . GLN A 1 140 ? 18.359 -39.344 9.891 1 23.89 140 GLN A O 1
ATOM 1118 N N . ARG A 1 141 ? 20.062 -38.125 9.406 1 27.64 141 ARG A N 1
ATOM 1119 C CA . ARG A 1 141 ? 20.906 -39.031 8.617 1 27.64 141 ARG A CA 1
ATOM 1120 C C . ARG A 1 141 ? 21.375 -40.219 9.453 1 27.64 141 ARG A C 1
ATOM 1122 O O . ARG A 1 141 ? 21.969 -40.031 10.523 1 27.64 141 ARG A O 1
ATOM 1129 N N . THR A 1 142 ? 20.594 -41.188 9.492 1 26.67 142 THR A N 1
ATOM 1130 C CA . THR A 1 142 ? 21.094 -42.469 9.945 1 26.67 142 THR A CA 1
ATOM 1131 C C . THR A 1 142 ? 22.484 -42.75 9.367 1 26.67 142 THR A C 1
ATOM 1133 O O . THR A 1 142 ? 22.781 -42.344 8.25 1 26.67 142 THR A O 1
ATOM 1136 N N . GLY A 1 143 ? 23.531 -42.875 10.242 1 23.23 143 GLY A N 1
ATOM 1137 C CA . GLY A 1 143 ? 24.938 -43.25 10.219 1 23.23 143 GLY A CA 1
ATOM 1138 C C . GLY A 1 143 ? 25.25 -44.281 9.156 1 23.23 143 GLY A C 1
ATOM 1139 O O . GLY A 1 143 ? 24.391 -45.062 8.766 1 23.23 143 GLY A O 1
ATOM 1140 N N . CYS A 1 144 ? 26.234 -43.938 8.273 1 25.05 144 CYS A N 1
ATOM 1141 C CA . CYS A 1 144 ? 27.078 -44.688 7.359 1 25.05 144 CYS A CA 1
ATOM 1142 C C . CYS A 1 144 ? 27.469 -46.031 7.965 1 25.05 144 CYS A C 1
ATOM 1144 O O . CYS A 1 144 ? 27.938 -46.094 9.102 1 25.05 144 CYS A O 1
ATOM 1146 N N . ASN A 1 145 ? 26.688 -47.094 7.715 1 24.42 145 ASN A N 1
ATOM 1147 C CA . ASN A 1 145 ? 27.156 -48.438 7.977 1 24.42 145 ASN A CA 1
ATOM 1148 C C . ASN A 1 145 ? 28.609 -48.594 7.566 1 24.42 145 ASN A C 1
ATOM 1150 O O . ASN A 1 145 ? 28.984 -48.344 6.414 1 24.42 145 ASN A O 1
ATOM 1154 N N . ARG A 1 146 ? 29.641 -48.344 8.453 1 28.06 146 ARG A N 1
ATOM 1155 C CA . ARG A 1 146 ? 31.031 -48.75 8.406 1 28.06 146 ARG A CA 1
ATOM 1156 C C . ARG A 1 146 ? 31.172 -50.188 7.949 1 28.06 146 ARG A C 1
ATOM 1158 O O . ARG A 1 146 ? 30.734 -51.094 8.641 1 28.06 146 ARG A O 1
ATOM 1165 N N . ILE A 1 147 ? 30.938 -50.406 6.637 1 26.48 147 ILE A N 1
ATOM 1166 C CA . ILE A 1 147 ? 31.359 -51.719 6.148 1 26.48 147 ILE A CA 1
ATOM 1167 C C . ILE A 1 147 ? 32.781 -52.031 6.66 1 26.48 147 ILE A C 1
ATOM 1169 O O . ILE A 1 147 ? 33.688 -51.219 6.496 1 26.48 147 ILE A O 1
ATOM 1173 N N . PRO A 1 148 ? 33 -52.875 7.73 1 26.88 148 PRO A N 1
ATOM 1174 C CA . PRO A 1 148 ? 34.281 -53.406 8.219 1 26.88 148 PRO A CA 1
ATOM 1175 C C . PRO A 1 148 ? 35.188 -53.875 7.09 1 26.88 148 PRO A C 1
ATOM 1177 O O . PRO A 1 148 ? 34.719 -54.406 6.078 1 26.88 148 PRO A O 1
ATOM 1180 N N . TRP A 1 149 ? 36.219 -53.094 6.707 1 29.48 149 TRP A N 1
ATOM 1181 C CA . TRP A 1 149 ? 37.312 -53.688 5.961 1 29.48 149 TRP A CA 1
ATOM 1182 C C . TRP A 1 149 ? 37.719 -55.031 6.551 1 29.48 149 TRP A C 1
ATOM 1184 O O . TRP A 1 149 ? 37.969 -55.125 7.754 1 29.48 149 TRP A O 1
ATOM 1194 N N . ARG A 1 150 ? 37.219 -56.156 6.043 1 24.27 150 ARG A N 1
ATOM 1195 C CA . ARG A 1 150 ? 38.031 -57.344 6.156 1 24.27 150 ARG A CA 1
ATOM 1196 C C . ARG A 1 150 ? 39.375 -57.156 5.457 1 24.27 150 ARG A C 1
ATOM 1198 O O . ARG A 1 150 ? 39.438 -56.5 4.41 1 24.27 150 ARG A O 1
ATOM 1205 N N . HIS B 1 1 ? -15.281 -14.281 -4.352 1 43.06 1 HIS B N 1
ATOM 1206 C CA . HIS B 1 1 ? -14.938 -15.477 -5.109 1 43.06 1 HIS B CA 1
ATOM 1207 C C . HIS B 1 1 ? -14.43 -15.117 -6.504 1 43.06 1 HIS B C 1
ATOM 1209 O O . HIS B 1 1 ? -13.539 -15.781 -7.031 1 43.06 1 HIS B O 1
ATOM 1215 N N . CYS B 1 2 ? -15.125 -13.938 -7.07 1 53.22 2 CYS B N 1
ATOM 1216 C CA . CYS B 1 2 ? -15.055 -13.477 -8.453 1 53.22 2 CYS B CA 1
ATOM 1217 C C . CYS B 1 2 ? -13.695 -12.852 -8.75 1 53.22 2 CYS B C 1
ATOM 1219 O O . CYS B 1 2 ? -13.117 -13.094 -9.805 1 53.22 2 CYS B O 1
ATOM 1221 N N . SER B 1 3 ? -12.875 -12.562 -7.574 1 83.62 3 SER B N 1
ATOM 1222 C CA . SER B 1 3 ? -11.727 -11.719 -7.906 1 83.62 3 SER B CA 1
ATOM 1223 C C . SER B 1 3 ? -10.523 -12.562 -8.305 1 83.62 3 SER B C 1
ATOM 1225 O O . SER B 1 3 ? -9.852 -12.266 -9.297 1 83.62 3 SER B O 1
ATOM 1227 N N . GLU B 1 4 ? -10.523 -13.82 -7.73 1 90.25 4 GLU B N 1
ATOM 1228 C CA . GLU B 1 4 ? -9.383 -14.664 -8.055 1 90.25 4 GLU B CA 1
ATOM 1229 C C . GLU B 1 4 ? -9.547 -15.32 -9.43 1 90.25 4 GLU B C 1
ATOM 1231 O O . GLU B 1 4 ? -8.586 -15.422 -10.188 1 90.25 4 GLU B O 1
ATOM 1236 N N . GLN B 1 5 ? -10.75 -15.711 -9.719 1 92.94 5 GLN B N 1
ATOM 1237 C CA . GLN B 1 5 ? -11.031 -16.328 -11.008 1 92.94 5 GLN B CA 1
ATOM 1238 C C . GLN B 1 5 ? -10.836 -15.32 -12.148 1 92.94 5 GLN B C 1
ATOM 1240 O O . GLN B 1 5 ? -10.32 -15.672 -13.211 1 92.94 5 GLN B O 1
ATOM 1245 N N . ASP B 1 6 ? -11.273 -14.133 -11.93 1 95.56 6 ASP B N 1
ATOM 1246 C CA . ASP B 1 6 ? -11.094 -13.086 -12.93 1 95.56 6 ASP B CA 1
ATOM 1247 C C . ASP B 1 6 ? -9.609 -12.797 -13.164 1 95.56 6 ASP B C 1
ATOM 1249 O O . ASP B 1 6 ? -9.188 -12.57 -14.297 1 95.56 6 ASP B O 1
ATOM 1253 N N . PHE B 1 7 ? -8.922 -12.875 -12.078 1 97.56 7 PHE B N 1
ATOM 1254 C CA . PHE B 1 7 ? -7.488 -12.633 -12.188 1 97.56 7 PHE B CA 1
ATOM 1255 C C . PHE B 1 7 ? -6.812 -13.758 -12.969 1 97.56 7 PHE B C 1
ATOM 1257 O O . PHE B 1 7 ? -6 -13.492 -13.859 1 97.56 7 PHE B O 1
ATOM 1264 N N . GLU B 1 8 ? -7.152 -14.93 -12.648 1 97.19 8 GLU B N 1
ATOM 1265 C CA . GLU B 1 8 ? -6.621 -16.078 -13.375 1 97.19 8 GLU B CA 1
ATOM 1266 C C . GLU B 1 8 ? -6.953 -16 -14.859 1 97.19 8 GLU B C 1
ATOM 1268 O O . GLU B 1 8 ? -6.09 -16.219 -15.711 1 97.19 8 GLU B O 1
ATOM 1273 N N . ALA B 1 9 ? -8.188 -15.672 -15.109 1 97.06 9 ALA B N 1
ATOM 1274 C CA . ALA B 1 9 ? -8.633 -15.562 -16.5 1 97.06 9 ALA B CA 1
ATOM 1275 C C . ALA B 1 9 ? -7.852 -14.492 -17.25 1 97.06 9 ALA B C 1
ATOM 1277 O O . ALA B 1 9 ? -7.449 -14.688 -18.391 1 97.06 9 ALA B O 1
ATOM 1278 N N . MET B 1 10 ? -7.664 -13.398 -16.609 1 97.56 10 MET B N 1
ATOM 1279 C CA . MET B 1 10 ? -6.887 -12.32 -17.203 1 97.56 10 MET B CA 1
ATOM 1280 C C . MET B 1 10 ? -5.477 -12.781 -17.531 1 97.56 10 MET B C 1
ATOM 1282 O O . MET B 1 10 ? -4.98 -12.531 -18.641 1 97.56 10 MET B O 1
ATOM 1286 N N . LEU B 1 11 ? -4.848 -13.484 -16.641 1 97.94 11 LEU B N 1
ATOM 1287 C CA . LEU B 1 11 ? -3.477 -13.961 -16.812 1 97.94 11 LEU B CA 1
ATOM 1288 C C . LEU B 1 11 ? -3.385 -14.953 -17.969 1 97.94 11 LEU B C 1
ATOM 1290 O O . LEU B 1 11 ? -2.408 -14.945 -18.719 1 97.94 11 LEU B O 1
ATOM 1294 N N . ARG B 1 12 ? -4.379 -15.75 -18.109 1 97.25 12 ARG B N 1
ATOM 1295 C CA . ARG B 1 12 ? -4.391 -16.75 -19.188 1 97.25 12 ARG B CA 1
ATOM 1296 C C . ARG B 1 12 ? -4.625 -16.094 -20.547 1 97.25 12 ARG B C 1
ATOM 1298 O O . ARG B 1 12 ? -4.016 -16.484 -21.531 1 97.25 12 ARG B O 1
ATOM 1305 N N . GLN B 1 13 ? -5.512 -15.148 -20.562 1 97 13 GLN B N 1
ATOM 1306 C CA . GLN B 1 13 ? -5.891 -14.492 -21.812 1 97 13 GLN B CA 1
ATOM 1307 C C . GLN B 1 13 ? -4.766 -13.602 -22.328 1 97 13 GLN B C 1
ATOM 1309 O O . GLN B 1 13 ? -4.555 -13.5 -23.531 1 97 13 GLN B O 1
ATOM 1314 N N . TYR B 1 14 ? -4.047 -12.961 -21.406 1 96.38 14 TYR B N 1
ATOM 1315 C CA . TYR B 1 14 ? -2.984 -12.031 -21.781 1 96.38 14 TYR B CA 1
ATOM 1316 C C . TYR B 1 14 ? -1.655 -12.453 -21.156 1 96.38 14 TYR B C 1
ATOM 1318 O O . TYR B 1 14 ? -1.043 -11.688 -20.406 1 96.38 14 TYR B O 1
ATOM 1326 N N . GLU B 1 15 ? -1.115 -13.539 -21.5 1 91.88 15 GLU B N 1
ATOM 1327 C CA . GLU B 1 15 ? 0.041 -14.172 -20.875 1 91.88 15 GLU B CA 1
ATOM 1328 C C . GLU B 1 15 ? 1.281 -13.297 -20.984 1 91.88 15 GLU B C 1
ATOM 1330 O O . GLU B 1 15 ? 2.082 -13.219 -20.047 1 91.88 15 GLU B O 1
ATOM 1335 N N . ASN B 1 16 ? 1.378 -12.531 -22.094 1 92.88 16 ASN B N 1
ATOM 1336 C CA . ASN B 1 16 ? 2.576 -11.734 -22.328 1 92.88 16 ASN B CA 1
ATOM 1337 C C . ASN B 1 16 ? 2.533 -10.406 -21.578 1 92.88 16 ASN B C 1
ATOM 1339 O O . ASN B 1 16 ? 3.547 -9.711 -21.469 1 92.88 16 ASN B O 1
ATOM 1343 N N . SER B 1 17 ? 1.407 -10.156 -21 1 96.12 17 SER B N 1
ATOM 1344 C CA . SER B 1 17 ? 1.254 -8.867 -20.328 1 96.12 17 SER B CA 1
ATOM 1345 C C . SER B 1 17 ? 2.09 -8.812 -19.047 1 96.12 17 SER B C 1
ATOM 1347 O O . SER B 1 17 ? 2.447 -7.723 -18.594 1 96.12 17 SER B O 1
ATOM 1349 N N . ILE B 1 18 ? 2.453 -9.906 -18.547 1 97.31 18 ILE B N 1
ATOM 1350 C CA . ILE B 1 18 ? 3.154 -9.992 -17.281 1 97.31 18 ILE B CA 1
ATOM 1351 C C . ILE B 1 18 ? 4.504 -9.289 -17.375 1 97.31 18 ILE B C 1
ATOM 1353 O O . ILE B 1 18 ? 5.031 -8.797 -16.375 1 97.31 18 ILE B O 1
ATOM 1357 N N . ASP B 1 19 ? 5.07 -9.188 -18.562 1 95.69 19 ASP B N 1
ATOM 1358 C CA . ASP B 1 19 ? 6.402 -8.625 -18.766 1 95.69 19 ASP B CA 1
ATOM 1359 C C . ASP B 1 19 ? 6.324 -7.152 -19.156 1 95.69 19 ASP B C 1
ATOM 1361 O O . ASP B 1 19 ? 7.352 -6.488 -19.297 1 95.69 19 ASP B O 1
ATOM 1365 N N . ASP B 1 20 ? 5.168 -6.672 -19.328 1 97.25 20 ASP B N 1
ATOM 1366 C CA . ASP B 1 20 ? 4.918 -5.277 -19.688 1 97.25 20 ASP B CA 1
ATOM 1367 C C . ASP B 1 20 ? 4.129 -4.566 -18.578 1 97.25 20 ASP B C 1
ATOM 1369 O O . ASP B 1 20 ? 2.898 -4.617 -18.562 1 97.25 20 ASP B O 1
ATOM 1373 N N . LYS B 1 21 ? 4.832 -3.818 -17.859 1 97.38 21 LYS B N 1
ATOM 1374 C CA . LYS B 1 21 ? 4.25 -3.209 -16.656 1 97.38 21 LYS B CA 1
ATOM 1375 C C . LYS B 1 21 ? 3.061 -2.324 -17.016 1 97.38 21 LYS B C 1
ATOM 1377 O O . LYS B 1 21 ? 2.035 -2.348 -16.328 1 97.38 21 LYS B O 1
ATOM 1382 N N . ARG B 1 22 ? 3.182 -1.547 -17.984 1 97.56 22 ARG B N 1
ATOM 1383 C CA . ARG B 1 22 ? 2.119 -0.634 -18.391 1 97.56 22 ARG B CA 1
ATOM 1384 C C . ARG B 1 22 ? 0.873 -1.4 -18.812 1 97.56 22 ARG B C 1
ATOM 1386 O O . ARG B 1 22 ? -0.236 -1.094 -18.375 1 97.56 22 ARG B O 1
ATOM 1393 N N . GLN B 1 23 ? 1.091 -2.354 -19.656 1 98.19 23 GLN B N 1
ATOM 1394 C CA . GLN B 1 23 ? -0.029 -3.158 -20.125 1 98.19 23 GLN B CA 1
ATOM 1395 C C . GLN B 1 23 ? -0.663 -3.951 -18.984 1 98.19 23 GLN B C 1
ATOM 1397 O O . GLN B 1 23 ? -1.889 -4.023 -18.891 1 98.19 23 GLN B O 1
ATOM 1402 N N . PHE B 1 24 ? 0.193 -4.535 -18.172 1 98.44 24 PHE B N 1
ATOM 1403 C CA . PHE B 1 24 ? -0.313 -5.324 -17.047 1 98.44 24 PHE B CA 1
ATOM 1404 C C . PHE B 1 24 ? -1.165 -4.461 -16.125 1 98.44 24 PHE B C 1
ATOM 1406 O O . PHE B 1 24 ? -2.256 -4.867 -15.719 1 98.44 24 PHE B O 1
ATOM 1413 N N . THR B 1 25 ? -0.677 -3.287 -15.883 1 98.25 25 THR B N 1
ATOM 1414 C CA . THR B 1 25 ? -1.392 -2.363 -15.008 1 98.25 25 THR B CA 1
ATOM 1415 C C . THR B 1 25 ? -2.752 -2.002 -15.602 1 98.25 25 THR B C 1
ATOM 1417 O O . THR B 1 25 ? -3.762 -2.002 -14.891 1 98.25 25 THR B O 1
ATOM 1420 N N . ALA B 1 26 ? -2.773 -1.736 -16.844 1 98.19 26 ALA B N 1
ATOM 1421 C CA . ALA B 1 26 ? -4.016 -1.384 -17.531 1 98.19 26 ALA B CA 1
ATOM 1422 C C . ALA B 1 26 ? -5.012 -2.541 -17.484 1 98.19 26 ALA B C 1
ATOM 1424 O O . ALA B 1 26 ? -6.195 -2.338 -17.219 1 98.19 26 ALA B O 1
ATOM 1425 N N . LEU B 1 27 ? -4.582 -3.711 -17.719 1 98.19 27 LEU B N 1
ATOM 1426 C CA . LEU B 1 27 ? -5.438 -4.891 -17.734 1 98.19 27 LEU B CA 1
ATOM 1427 C C . LEU B 1 27 ? -6.02 -5.16 -16.359 1 98.19 27 LEU B C 1
ATOM 1429 O O . LEU B 1 27 ? -7.199 -5.5 -16.234 1 98.19 27 LEU B O 1
ATOM 1433 N N . VAL B 1 28 ? -5.152 -5.023 -15.305 1 98 28 VAL B N 1
ATOM 1434 C CA . VAL B 1 28 ? -5.629 -5.234 -13.945 1 98 28 VAL B CA 1
ATOM 1435 C C . VAL B 1 28 ? -6.746 -4.242 -13.625 1 98 28 VAL B C 1
ATOM 1437 O O . VAL B 1 28 ? -7.781 -4.617 -13.078 1 98 28 VAL B O 1
ATOM 1440 N N . LYS B 1 29 ? -6.594 -3.029 -14.008 1 97.81 29 LYS B N 1
ATOM 1441 C CA . LYS B 1 29 ? -7.602 -2.002 -13.758 1 97.81 29 LYS B CA 1
ATOM 1442 C C . LYS B 1 29 ? -8.883 -2.285 -14.547 1 97.81 29 LYS B C 1
ATOM 1444 O O . LYS B 1 29 ? -9.984 -2.062 -14.039 1 97.81 29 LYS B O 1
ATOM 1449 N N . ASP B 1 30 ? -8.75 -2.807 -15.711 1 97.25 30 ASP B N 1
ATOM 1450 C CA . ASP B 1 30 ? -9.898 -3.146 -16.531 1 97.25 30 ASP B CA 1
ATOM 1451 C C . ASP B 1 30 ? -10.641 -4.355 -15.977 1 97.25 30 ASP B C 1
ATOM 1453 O O . ASP B 1 30 ? -11.867 -4.457 -16.094 1 97.25 30 ASP B O 1
ATOM 1457 N N . THR B 1 31 ? -9.898 -5.273 -15.445 1 96.38 31 THR B N 1
ATOM 1458 C CA . THR B 1 31 ? -10.453 -6.516 -14.922 1 96.38 31 THR B CA 1
ATOM 1459 C C . THR B 1 31 ? -11.203 -6.266 -13.617 1 96.38 31 THR B C 1
ATOM 1461 O O . THR B 1 31 ? -12.203 -6.934 -13.328 1 96.38 31 THR B O 1
ATOM 1464 N N . PHE B 1 32 ? -10.719 -5.223 -12.82 1 95.19 32 PHE B N 1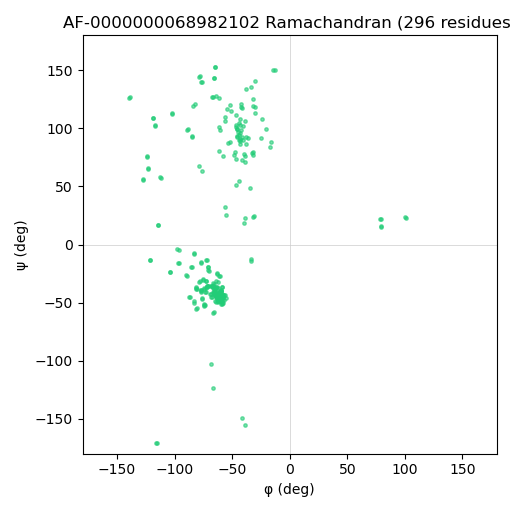
ATOM 1465 C CA . PHE B 1 32 ? -11.297 -4.969 -11.5 1 95.19 32 PHE B CA 1
ATOM 1466 C C . PHE B 1 32 ? -11.711 -3.51 -11.359 1 95.19 32 PHE B C 1
ATOM 1468 O O . PHE B 1 32 ? -11.344 -2.846 -10.391 1 95.19 32 PHE B O 1
ATOM 1475 N N . PRO B 1 33 ? -12.523 -2.965 -12.211 1 92.12 33 PRO B N 1
ATOM 1476 C CA . PRO B 1 33 ? -12.766 -1.521 -12.266 1 92.12 33 PRO B CA 1
ATOM 1477 C C . PRO B 1 33 ? -13.344 -0.965 -10.969 1 92.12 33 PRO B C 1
ATOM 1479 O O . PRO B 1 33 ? -13.117 0.202 -10.633 1 92.12 33 PRO B O 1
ATOM 1482 N N . GLU B 1 34 ? -14.031 -1.697 -10.18 1 92.06 34 GLU B N 1
ATOM 1483 C CA . GLU B 1 34 ? -14.656 -1.147 -8.977 1 92.06 34 GLU B CA 1
ATOM 1484 C C . GLU B 1 34 ? -14.039 -1.752 -7.715 1 92.06 34 GLU B C 1
ATOM 1486 O O . GLU B 1 34 ? -14.602 -1.625 -6.625 1 92.06 34 GLU B O 1
ATOM 1491 N N . GLU B 1 35 ? -12.914 -2.348 -7.805 1 94.62 35 GLU B N 1
ATOM 1492 C CA . GLU B 1 35 ? -12.273 -3.035 -6.688 1 94.62 35 GLU B CA 1
ATOM 1493 C C . GLU B 1 35 ? -10.867 -2.492 -6.434 1 94.62 35 GLU B C 1
ATOM 1495 O O . GLU B 1 35 ? -9.883 -3.197 -6.633 1 94.62 35 GLU B O 1
ATOM 1500 N N . ALA B 1 36 ? -10.82 -1.321 -5.84 1 95.56 36 ALA B N 1
ATOM 1501 C CA . ALA B 1 36 ? -9.57 -0.597 -5.656 1 95.56 36 ALA B CA 1
ATOM 1502 C C . ALA B 1 36 ? -8.586 -1.409 -4.82 1 95.56 36 ALA B C 1
ATOM 1504 O O . ALA B 1 36 ? -7.387 -1.444 -5.117 1 95.56 36 ALA B O 1
ATOM 1505 N N . LYS B 1 37 ? -9.078 -2.064 -3.822 1 96.5 37 LYS B N 1
ATOM 1506 C CA . LYS B 1 37 ? -8.188 -2.832 -2.957 1 96.5 37 LYS B CA 1
ATOM 1507 C C . LYS B 1 37 ? -7.504 -3.957 -3.73 1 96.5 37 LYS B C 1
ATOM 1509 O O . LYS B 1 37 ? -6.293 -4.156 -3.607 1 96.5 37 LYS B O 1
ATOM 1514 N N . ASN B 1 38 ? -8.289 -4.668 -4.547 1 96.06 38 ASN B N 1
ATOM 1515 C CA . ASN B 1 38 ? -7.73 -5.75 -5.352 1 96.06 38 ASN B CA 1
ATOM 1516 C C . ASN B 1 38 ? -6.676 -5.23 -6.324 1 96.06 38 ASN B C 1
ATOM 1518 O O . ASN B 1 38 ? -5.59 -5.809 -6.434 1 96.06 38 ASN B O 1
ATOM 1522 N N . ILE B 1 39 ? -7.02 -4.148 -6.965 1 97.75 39 ILE B N 1
ATOM 1523 C CA . ILE B 1 39 ? -6.094 -3.549 -7.922 1 97.75 39 ILE B CA 1
ATOM 1524 C C . ILE B 1 39 ? -4.781 -3.201 -7.223 1 97.75 39 ILE B C 1
ATOM 1526 O O . ILE B 1 39 ? -3.705 -3.6 -7.672 1 97.75 39 ILE B O 1
ATOM 1530 N N . ASN B 1 40 ? -4.926 -2.5 -6.102 1 97.38 40 ASN B N 1
ATOM 1531 C CA . ASN B 1 40 ? -3.742 -1.998 -5.41 1 97.38 40 ASN B CA 1
ATOM 1532 C C . ASN B 1 40 ? -2.895 -3.137 -4.852 1 97.38 40 ASN B C 1
ATOM 1534 O O . ASN B 1 40 ? -1.668 -3.119 -4.969 1 97.38 40 ASN B O 1
ATOM 1538 N N . LEU B 1 41 ? -3.5 -4.125 -4.312 1 97.94 41 LEU B N 1
ATOM 1539 C CA . LEU B 1 41 ? -2.762 -5.246 -3.744 1 97.94 41 LEU B CA 1
ATOM 1540 C C . LEU B 1 41 ? -2.086 -6.062 -4.84 1 97.94 41 LEU B C 1
ATOM 1542 O O . LEU B 1 41 ? -0.925 -6.457 -4.699 1 97.94 41 LEU B O 1
ATOM 1546 N N . ILE B 1 42 ? -2.775 -6.332 -5.957 1 98.31 42 ILE B N 1
ATOM 1547 C CA . ILE B 1 42 ? -2.205 -7.074 -7.074 1 98.31 42 ILE B CA 1
ATOM 1548 C C . ILE B 1 42 ? -0.98 -6.336 -7.613 1 98.31 42 ILE B C 1
ATOM 1550 O O . ILE B 1 42 ? 0.081 -6.938 -7.797 1 98.31 42 ILE B O 1
ATOM 1554 N N . LEU B 1 43 ? -1.131 -5.074 -7.773 1 98.19 43 LEU B N 1
ATOM 1555 C CA . LEU B 1 43 ? -0.074 -4.281 -8.391 1 98.19 43 LEU B CA 1
ATOM 1556 C C . LEU B 1 43 ? 1.079 -4.059 -7.422 1 98.19 43 LEU B C 1
ATOM 1558 O O . LEU B 1 43 ? 2.238 -3.977 -7.832 1 98.19 43 LEU B O 1
ATOM 1562 N N . MET B 1 44 ? 0.789 -4.012 -6.133 1 97.81 44 MET B N 1
ATOM 1563 C CA . MET B 1 44 ? 1.867 -3.9 -5.156 1 97.81 44 MET B CA 1
ATOM 1564 C C . MET B 1 44 ? 2.754 -5.141 -5.18 1 97.81 44 MET B C 1
ATOM 1566 O O . MET B 1 44 ? 3.979 -5.031 -5.273 1 97.81 44 MET B O 1
ATOM 1570 N N . ALA B 1 45 ? 2.139 -6.281 -5.145 1 98.38 45 ALA B N 1
ATOM 1571 C CA . ALA B 1 45 ? 2.902 -7.527 -5.227 1 98.38 45 ALA B CA 1
ATOM 1572 C C . ALA B 1 45 ? 3.652 -7.621 -6.551 1 98.38 45 ALA B C 1
ATOM 1574 O O . ALA B 1 45 ? 4.816 -8.023 -6.582 1 98.38 45 ALA B O 1
ATOM 1575 N N . TYR B 1 46 ? 2.998 -7.211 -7.629 1 98.56 46 TYR B N 1
ATOM 1576 C CA . TYR B 1 46 ? 3.613 -7.191 -8.953 1 98.56 46 TYR B CA 1
ATOM 1577 C C . TYR B 1 46 ? 4.867 -6.324 -8.961 1 98.56 46 TYR B C 1
ATOM 1579 O O . TYR B 1 46 ? 5.914 -6.742 -9.461 1 98.56 46 TYR B O 1
ATOM 1587 N N . ASN B 1 47 ? 4.762 -5.148 -8.344 1 97.56 47 ASN B N 1
ATOM 1588 C CA . ASN B 1 47 ? 5.871 -4.199 -8.336 1 97.56 47 ASN B CA 1
ATOM 1589 C C . ASN B 1 47 ? 7.016 -4.688 -7.453 1 97.56 47 ASN B C 1
ATOM 1591 O O . ASN B 1 47 ? 8.164 -4.273 -7.633 1 97.56 47 ASN B O 1
ATOM 1595 N N . MET B 1 48 ? 6.738 -5.535 -6.555 1 97.62 48 MET B N 1
ATOM 1596 C CA . MET B 1 48 ? 7.762 -6.125 -5.699 1 97.62 48 MET B CA 1
ATOM 1597 C C . MET B 1 48 ? 8.539 -7.207 -6.441 1 97.62 48 MET B C 1
ATOM 1599 O O . MET B 1 48 ? 9.562 -7.691 -5.953 1 97.62 48 MET B O 1
ATOM 1603 N N . GLY B 1 49 ? 8.008 -7.668 -7.57 1 98.06 49 GLY B N 1
ATOM 1604 C CA . GLY B 1 49 ? 8.711 -8.641 -8.391 1 98.06 49 GLY B CA 1
ATOM 1605 C C . GLY B 1 49 ? 8.211 -10.062 -8.195 1 98.06 49 GLY B C 1
ATOM 1606 O O . GLY B 1 49 ? 8.914 -11.023 -8.516 1 98.06 49 GLY B O 1
ATOM 1607 N N . ILE B 1 50 ? 6.969 -10.203 -7.734 1 98.38 50 ILE B N 1
ATOM 1608 C CA . ILE B 1 50 ? 6.488 -11.531 -7.359 1 98.38 50 ILE B CA 1
ATOM 1609 C C . ILE B 1 50 ? 6.344 -12.398 -8.609 1 98.38 50 ILE B C 1
ATOM 1611 O O . ILE B 1 50 ? 6.625 -13.594 -8.57 1 98.38 50 ILE B O 1
ATOM 1615 N N . ALA B 1 51 ? 5.953 -11.828 -9.703 1 98.25 51 ALA B N 1
ATOM 1616 C CA . ALA B 1 51 ? 5.762 -12.602 -10.922 1 98.25 51 ALA B CA 1
ATOM 1617 C C . ALA B 1 51 ? 7.074 -13.227 -11.391 1 98.25 51 ALA B C 1
ATOM 1619 O O . ALA B 1 51 ? 7.133 -14.422 -11.68 1 98.25 51 ALA B O 1
ATOM 1620 N N . GLN B 1 52 ? 8.07 -12.438 -11.398 1 97.88 52 GLN B N 1
ATOM 1621 C CA . GLN B 1 52 ? 9.383 -12.914 -11.844 1 97.88 52 GLN B CA 1
ATOM 1622 C C . GLN B 1 52 ? 9.922 -13.984 -10.898 1 97.88 52 GLN B C 1
ATOM 1624 O O . GLN B 1 52 ? 10.484 -14.984 -11.352 1 97.88 52 GLN B O 1
ATOM 1629 N N . ASP B 1 53 ? 9.766 -13.781 -9.617 1 98.06 53 ASP B N 1
ATOM 1630 C CA . ASP B 1 53 ? 10.266 -14.75 -8.648 1 98.06 53 ASP B CA 1
ATOM 1631 C C . ASP B 1 53 ? 9.5 -16.062 -8.742 1 98.06 53 ASP B C 1
ATOM 1633 O O . ASP B 1 53 ? 10.078 -17.141 -8.562 1 98.06 53 ASP B O 1
ATOM 1637 N N . ILE B 1 54 ? 8.227 -15.945 -9.016 1 97.88 54 ILE B N 1
ATOM 1638 C CA . ILE B 1 54 ? 7.434 -17.156 -9.211 1 97.88 54 ILE B CA 1
ATOM 1639 C C . ILE B 1 54 ? 7.949 -17.922 -10.43 1 97.88 54 ILE B C 1
ATOM 1641 O O . ILE B 1 54 ? 8.078 -19.141 -10.398 1 97.88 54 ILE B O 1
ATOM 1645 N N . GLN B 1 55 ? 8.25 -17.203 -11.5 1 97.19 55 GLN B N 1
ATOM 1646 C CA . GLN B 1 55 ? 8.758 -17.828 -12.711 1 97.19 55 GLN B CA 1
ATOM 1647 C C . GLN B 1 55 ? 10.055 -18.594 -12.438 1 97.19 55 GLN B C 1
ATOM 1649 O O . GLN B 1 55 ? 10.281 -19.656 -13 1 97.19 55 GLN B O 1
ATOM 1654 N N . LYS B 1 56 ? 10.812 -18.031 -11.586 1 97.25 56 LYS B N 1
ATOM 1655 C CA . LYS B 1 56 ? 12.133 -18.594 -11.328 1 97.25 56 LYS B CA 1
ATOM 1656 C C . LYS B 1 56 ? 12.07 -19.719 -10.297 1 97.25 56 LYS B C 1
ATOM 1658 O O . LYS B 1 56 ? 12.977 -20.547 -10.219 1 97.25 56 LYS B O 1
ATOM 1663 N N . ALA B 1 57 ? 11.039 -19.766 -9.539 1 96 57 ALA B N 1
ATOM 1664 C CA . ALA B 1 57 ? 10.938 -20.703 -8.43 1 96 57 ALA B CA 1
ATOM 1665 C C . ALA B 1 57 ? 10.602 -22.109 -8.93 1 96 57 ALA B C 1
ATOM 1667 O O . ALA B 1 57 ? 9.82 -22.266 -9.867 1 96 57 ALA B O 1
ATOM 1668 N N . ASN B 1 58 ? 11.219 -23.078 -8.328 1 93.44 58 ASN B N 1
ATOM 1669 C CA . ASN B 1 58 ? 10.859 -24.469 -8.617 1 93.44 58 ASN B CA 1
ATOM 1670 C C . ASN B 1 58 ? 9.633 -24.906 -7.832 1 93.44 58 ASN B C 1
ATOM 1672 O O . ASN B 1 58 ? 8.828 -25.703 -8.32 1 93.44 58 ASN B O 1
ATOM 1676 N N . LEU B 1 59 ? 9.562 -24.422 -6.648 1 94.12 59 LEU B N 1
ATOM 1677 C CA . LEU B 1 59 ? 8.484 -24.75 -5.719 1 94.12 59 LEU B CA 1
ATOM 1678 C C . LEU B 1 59 ? 8.047 -23.516 -4.949 1 94.12 59 LEU B C 1
ATOM 1680 O O . LEU B 1 59 ? 8.883 -22.75 -4.453 1 94.12 59 LEU B O 1
ATOM 1684 N N . LEU B 1 60 ? 6.77 -23.312 -5.039 1 96 60 LEU B N 1
ATOM 1685 C CA . LEU B 1 60 ? 6.191 -22.25 -4.223 1 96 60 LEU B CA 1
ATOM 1686 C C . LEU B 1 60 ? 5.781 -22.781 -2.854 1 96 60 LEU B C 1
ATOM 1688 O O . LEU B 1 60 ? 4.719 -23.391 -2.711 1 96 60 LEU B O 1
ATOM 1692 N N . ASN B 1 61 ? 6.617 -22.547 -1.893 1 92.38 61 ASN B N 1
ATOM 1693 C CA . ASN B 1 61 ? 6.375 -23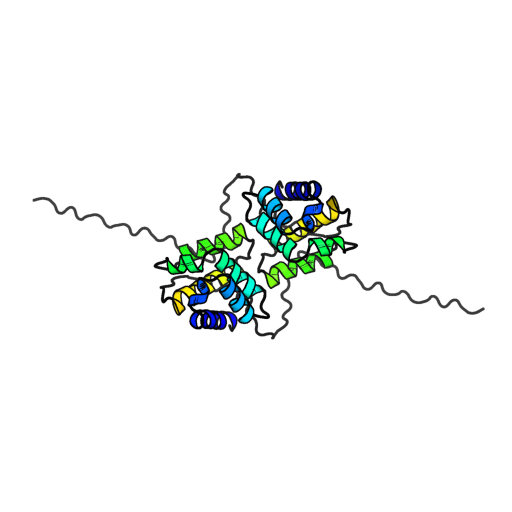.047 -0.542 1 92.38 61 ASN B CA 1
ATOM 1694 C C . ASN B 1 61 ? 6.199 -21.906 0.452 1 92.38 61 ASN B C 1
ATOM 1696 O O . ASN B 1 61 ? 6.117 -20.734 0.057 1 92.38 61 ASN B O 1
ATOM 1700 N N . ASN B 1 62 ? 6.164 -22.234 1.722 1 90.44 62 ASN B N 1
ATOM 1701 C CA . ASN B 1 62 ? 5.93 -21.25 2.764 1 90.44 62 ASN B CA 1
ATOM 1702 C C . ASN B 1 62 ? 7.078 -20.25 2.855 1 90.44 62 ASN B C 1
ATOM 1704 O O . ASN B 1 62 ? 6.859 -19.062 3.143 1 90.44 62 ASN B O 1
ATOM 1708 N N . THR B 1 63 ? 8.242 -20.75 2.592 1 91.56 63 THR B N 1
ATOM 1709 C CA . THR B 1 63 ? 9.391 -19.859 2.635 1 91.56 63 THR B CA 1
ATOM 1710 C C . THR B 1 63 ? 9.273 -18.781 1.563 1 91.56 63 THR B C 1
ATOM 1712 O O . THR B 1 63 ? 9.523 -17.594 1.831 1 91.56 63 THR B O 1
ATOM 1715 N N . PHE B 1 64 ? 8.852 -19.234 0.377 1 93.81 64 PHE B N 1
ATOM 1716 C CA . PHE B 1 64 ? 8.609 -18.297 -0.707 1 93.81 64 PHE B CA 1
ATOM 1717 C C . PHE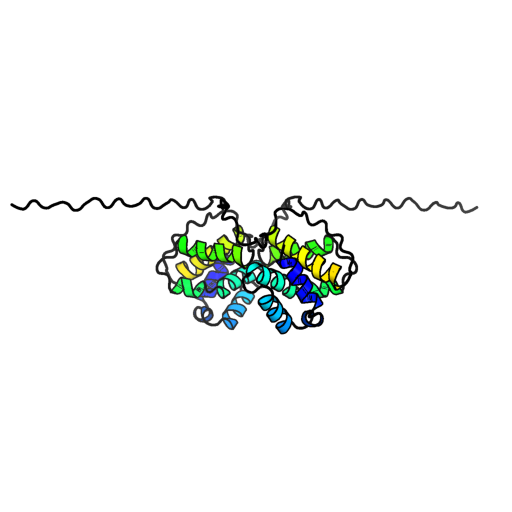 B 1 64 ? 7.547 -17.281 -0.311 1 93.81 64 PHE B C 1
ATOM 1719 O O . PHE B 1 64 ? 7.77 -16.062 -0.405 1 93.81 64 PHE B O 1
ATOM 1726 N N . ALA B 1 65 ? 6.465 -17.703 0.153 1 94.38 65 ALA B N 1
ATOM 1727 C CA . ALA B 1 65 ? 5.312 -16.859 0.474 1 94.38 65 ALA B CA 1
ATOM 1728 C C . ALA B 1 65 ? 5.641 -15.906 1.615 1 94.38 65 ALA B C 1
ATOM 1730 O O . ALA B 1 65 ? 5.297 -14.727 1.559 1 94.38 65 ALA B O 1
ATOM 1731 N N . PHE B 1 66 ? 6.32 -16.344 2.559 1 93.25 66 PHE B N 1
ATOM 1732 C CA . PHE B 1 66 ? 6.598 -15.57 3.762 1 93.25 66 PHE B CA 1
ATOM 1733 C C . PHE B 1 66 ? 7.469 -14.359 3.436 1 93.25 66 PHE B C 1
ATOM 1735 O O . PHE B 1 66 ? 7.301 -13.297 4.031 1 93.25 66 PHE B O 1
ATOM 1742 N N . ARG B 1 67 ? 8.375 -14.57 2.562 1 95.94 67 ARG B N 1
ATOM 1743 C CA . ARG B 1 67 ? 9.234 -13.453 2.184 1 95.94 67 ARG B CA 1
ATOM 1744 C C . ARG B 1 67 ? 8.414 -12.273 1.681 1 95.94 67 ARG B C 1
ATOM 1746 O O . ARG B 1 67 ? 8.641 -11.133 2.088 1 95.94 67 ARG B O 1
ATOM 1753 N N . TYR B 1 68 ? 7.43 -12.531 0.879 1 97.25 68 TYR B N 1
ATOM 1754 C CA . TYR B 1 68 ? 6.609 -11.461 0.312 1 97.25 68 TYR B CA 1
ATOM 1755 C C . TYR B 1 68 ? 5.621 -10.93 1.341 1 97.25 68 TYR B C 1
ATOM 1757 O O . TYR B 1 68 ? 5.371 -9.727 1.405 1 97.25 68 TYR B O 1
ATOM 1765 N N . VAL B 1 69 ? 5.059 -11.797 2.117 1 96.19 69 VAL B N 1
ATOM 1766 C CA . VAL B 1 69 ? 4.141 -11.359 3.166 1 96.19 69 VAL B CA 1
ATOM 1767 C C . VAL B 1 69 ? 4.855 -10.406 4.117 1 96.19 69 VAL B C 1
ATOM 1769 O O . VAL B 1 69 ? 4.336 -9.336 4.434 1 96.19 69 VAL B O 1
ATOM 1772 N N . LYS B 1 70 ? 6 -10.828 4.523 1 96.81 70 LYS B N 1
ATOM 1773 C CA . LYS B 1 70 ? 6.793 -10 5.43 1 96.81 70 LYS B CA 1
ATOM 1774 C C . LYS B 1 70 ? 7.117 -8.648 4.805 1 96.81 70 LYS B C 1
ATOM 1776 O O . LYS B 1 70 ? 7.031 -7.613 5.473 1 96.81 70 LYS B O 1
ATOM 1781 N N . GLN B 1 71 ? 7.492 -8.68 3.586 1 97.94 71 GLN B N 1
ATOM 1782 C CA . GLN B 1 71 ? 7.848 -7.434 2.91 1 97.94 71 GLN B CA 1
ATOM 1783 C C . GLN B 1 71 ? 6.637 -6.516 2.779 1 97.94 71 GLN B C 1
ATOM 1785 O O . GLN B 1 71 ? 6.742 -5.305 2.988 1 97.94 71 GLN B O 1
ATOM 1790 N N . LEU B 1 72 ? 5.496 -7.043 2.447 1 97.94 72 LEU B N 1
ATOM 1791 C CA . LEU B 1 72 ? 4.266 -6.266 2.352 1 97.94 72 LEU B CA 1
ATOM 1792 C C . LEU B 1 72 ? 3.93 -5.609 3.686 1 97.94 72 LEU B C 1
ATOM 1794 O O . LEU B 1 72 ? 3.529 -4.445 3.725 1 97.94 72 LEU B O 1
ATOM 1798 N N . MET B 1 73 ? 4.152 -6.316 4.711 1 97 73 MET B N 1
ATOM 1799 C CA . MET B 1 73 ? 3.85 -5.789 6.039 1 97 73 MET B CA 1
ATOM 1800 C C . MET B 1 73 ? 4.91 -4.785 6.477 1 97 73 MET B C 1
ATOM 1802 O O . MET B 1 73 ? 4.582 -3.682 6.918 1 97 73 MET B O 1
ATOM 1806 N N . ASP B 1 74 ? 6.152 -5.141 6.305 1 96.81 74 ASP B N 1
ATOM 1807 C CA . ASP B 1 74 ? 7.254 -4.375 6.883 1 96.81 74 ASP B CA 1
ATOM 1808 C C . ASP B 1 74 ? 7.543 -3.119 6.062 1 96.81 74 ASP B C 1
ATOM 1810 O O . ASP B 1 74 ? 7.926 -2.086 6.613 1 96.81 74 ASP B O 1
ATOM 1814 N N . ASP B 1 75 ? 7.301 -3.262 4.766 1 97.06 75 ASP B N 1
ATOM 1815 C CA . ASP B 1 75 ? 7.727 -2.158 3.91 1 97.06 75 ASP B CA 1
ATOM 1816 C C . ASP B 1 75 ? 6.535 -1.31 3.475 1 97.06 75 ASP B C 1
ATOM 1818 O O . ASP B 1 75 ? 6.688 -0.13 3.154 1 97.06 75 ASP B O 1
ATOM 1822 N N . TYR B 1 76 ? 5.371 -1.91 3.5 1 97.06 76 TYR B N 1
ATOM 1823 C CA . TYR B 1 76 ? 4.238 -1.188 2.934 1 97.06 76 TYR B CA 1
ATOM 1824 C C . TYR B 1 76 ? 3.141 -0.992 3.973 1 97.06 76 TYR B C 1
ATOM 1826 O O . TYR B 1 76 ? 2.178 -0.256 3.74 1 97.06 76 TYR B O 1
ATOM 1834 N N . GLY B 1 77 ? 3.248 -1.694 5.074 1 96.56 77 GLY B N 1
ATOM 1835 C CA . GLY B 1 77 ? 2.271 -1.502 6.137 1 96.56 77 GLY B CA 1
ATOM 1836 C C . GLY B 1 77 ? 0.962 -2.225 5.883 1 96.56 77 GLY B C 1
ATOM 1837 O O . GLY B 1 77 ? -0.055 -1.913 6.504 1 96.56 77 GLY B O 1
ATOM 1838 N N . ILE B 1 78 ? 0.946 -3.156 4.957 1 97.69 78 ILE B N 1
ATOM 1839 C CA . ILE B 1 78 ? -0.232 -3.951 4.629 1 97.69 78 ILE B CA 1
ATOM 1840 C C . ILE B 1 78 ? -0.602 -4.844 5.812 1 97.69 78 ILE B C 1
ATOM 1842 O O . ILE B 1 78 ? 0.277 -5.355 6.512 1 97.69 78 ILE B O 1
ATOM 1846 N N . SER B 1 79 ? -1.924 -4.98 5.977 1 94.88 79 SER B N 1
ATOM 1847 C CA . SER B 1 79 ? -2.365 -5.883 7.035 1 94.88 79 SER B CA 1
ATOM 1848 C C . SER B 1 79 ? -1.962 -7.32 6.734 1 94.88 79 SER B C 1
ATOM 1850 O O . SER B 1 79 ? -1.9 -7.727 5.574 1 94.88 79 SER B O 1
ATOM 1852 N N . ARG B 1 80 ? -1.799 -8.055 7.738 1 91.69 80 ARG B N 1
ATOM 1853 C CA . ARG B 1 80 ? -1.407 -9.445 7.574 1 91.69 80 ARG B CA 1
ATOM 1854 C C . ARG B 1 80 ? -2.42 -10.211 6.727 1 91.69 80 ARG B C 1
ATOM 1856 O O . ARG B 1 80 ? -2.045 -10.945 5.812 1 91.69 80 ARG B O 1
ATOM 1863 N N . VAL B 1 81 ? -3.682 -10.008 6.992 1 91.06 81 VAL B N 1
ATOM 1864 C CA . VAL B 1 81 ? -4.75 -10.688 6.273 1 91.06 81 VAL B CA 1
ATOM 1865 C C . VAL B 1 81 ? -4.648 -10.391 4.781 1 91.06 81 VAL B C 1
ATOM 1867 O O . VAL B 1 81 ? -4.68 -11.297 3.953 1 91.06 81 VAL B O 1
ATOM 1870 N N . ASN B 1 82 ? -4.398 -9.141 4.5 1 95.44 82 ASN B N 1
ATOM 1871 C CA . ASN B 1 82 ? -4.324 -8.734 3.102 1 95.44 82 ASN B CA 1
ATOM 1872 C C . ASN B 1 82 ? -3.025 -9.211 2.451 1 95.44 82 ASN B C 1
ATOM 1874 O O . ASN B 1 82 ? -3.014 -9.578 1.275 1 95.44 82 ASN B O 1
ATOM 1878 N N . ALA B 1 83 ? -1.93 -9.164 3.219 1 96.44 83 ALA B N 1
ATOM 1879 C CA . ALA B 1 83 ? -0.647 -9.648 2.713 1 96.44 83 ALA B CA 1
ATOM 1880 C C . ALA B 1 83 ? -0.708 -11.141 2.396 1 96.44 83 ALA B C 1
ATOM 1882 O O . ALA B 1 83 ? -0.31 -11.57 1.312 1 96.44 83 ALA B O 1
ATOM 1883 N N . ASP B 1 84 ? -1.284 -11.922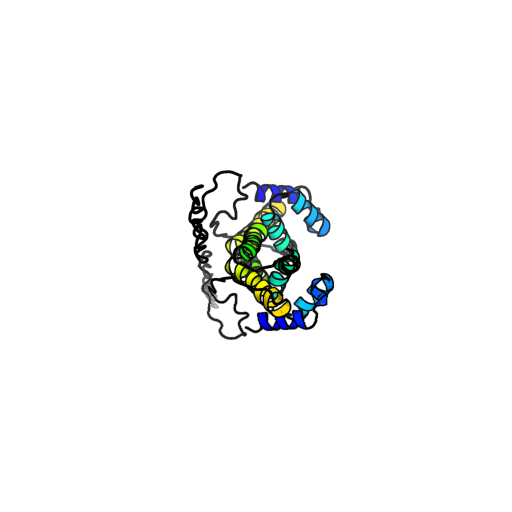 3.246 1 93.19 84 ASP B N 1
ATOM 1884 C CA . ASP B 1 84 ? -1.446 -13.359 3.033 1 93.19 84 ASP B CA 1
ATOM 1885 C C . ASP B 1 84 ? -2.322 -13.641 1.814 1 93.19 84 ASP B C 1
ATOM 1887 O O . ASP B 1 84 ? -1.994 -14.492 0.99 1 93.19 84 ASP B O 1
ATOM 1891 N N . TRP B 1 85 ? -3.322 -12.93 1.798 1 93.19 85 TRP B N 1
ATOM 1892 C CA . TRP B 1 85 ? -4.285 -13.156 0.723 1 93.19 85 TRP B CA 1
ATOM 1893 C C . TRP B 1 85 ? -3.648 -12.891 -0.638 1 93.19 85 TRP B C 1
ATOM 1895 O O . TRP B 1 85 ? -3.705 -13.734 -1.532 1 93.19 85 TRP B O 1
ATOM 1905 N N . ILE B 1 86 ? -2.992 -11.797 -0.801 1 96.69 86 ILE B N 1
ATOM 1906 C CA . ILE B 1 86 ? -2.543 -11.414 -2.133 1 96.69 86 ILE B CA 1
ATOM 1907 C C . ILE B 1 86 ? -1.392 -12.312 -2.574 1 96.69 86 ILE B C 1
ATOM 1909 O O . ILE B 1 86 ? -1.27 -12.641 -3.756 1 96.69 86 ILE B O 1
ATOM 1913 N N . VAL B 1 87 ? -0.561 -12.664 -1.652 1 96.94 87 VAL B N 1
ATOM 1914 C CA . VAL B 1 87 ? 0.53 -13.57 -1.991 1 96.94 87 VAL B CA 1
ATOM 1915 C C . VAL B 1 87 ? -0.034 -14.93 -2.398 1 96.94 87 VAL B C 1
ATOM 1917 O O . VAL B 1 87 ? 0.413 -15.523 -3.381 1 96.94 87 VAL B O 1
ATOM 1920 N N . SER B 1 88 ? -1.036 -15.383 -1.675 1 94.69 88 SER B N 1
ATOM 1921 C CA . SER B 1 88 ? -1.693 -16.641 -2.02 1 94.69 88 SER B CA 1
ATOM 1922 C C . SER B 1 88 ? -2.314 -16.578 -3.41 1 94.69 88 SER B C 1
ATOM 1924 O O . SER B 1 88 ? -2.242 -17.547 -4.172 1 94.69 88 SER B O 1
ATOM 1926 N N . VAL B 1 89 ? -2.902 -15.492 -3.748 1 95.06 89 VAL B N 1
ATOM 1927 C CA . VAL B 1 89 ? -3.551 -15.297 -5.039 1 95.06 89 VAL B CA 1
ATOM 1928 C C . VAL B 1 89 ? -2.514 -15.391 -6.16 1 95.06 89 VAL B C 1
ATOM 1930 O O . VAL B 1 89 ? -2.73 -16.078 -7.16 1 95.06 89 VAL B O 1
ATOM 1933 N N . TRP B 1 90 ? -1.402 -14.734 -5.992 1 97 90 TRP B N 1
ATOM 1934 C CA . TRP B 1 90 ? -0.345 -14.789 -6.996 1 97 90 TRP B CA 1
ATOM 1935 C C . TRP B 1 90 ? 0.195 -16.203 -7.152 1 97 90 TRP B C 1
ATOM 1937 O O . TRP B 1 90 ? 0.38 -16.688 -8.273 1 97 90 TRP B O 1
ATOM 1947 N N . CYS B 1 91 ? 0.43 -16.875 -6.039 1 95.94 91 CYS B N 1
ATOM 1948 C CA . CYS B 1 91 ? 0.983 -18.219 -6.074 1 95.94 91 CYS B CA 1
ATOM 1949 C C . CYS B 1 91 ? 0.001 -19.203 -6.711 1 95.94 91 CYS B C 1
ATOM 1951 O O . CYS B 1 91 ? 0.391 -20.031 -7.527 1 95.94 91 CYS B O 1
ATOM 1953 N N . SER B 1 92 ? -1.247 -19.078 -6.363 1 94.38 92 SER B N 1
ATOM 1954 C CA . SER B 1 92 ? -2.258 -20 -6.883 1 94.38 92 SER B CA 1
ATOM 1955 C C . SER B 1 92 ? -2.582 -19.703 -8.344 1 94.38 92 SER B C 1
ATOM 1957 O O . SER B 1 92 ? -2.479 -20.578 -9.195 1 94.38 92 SER B O 1
ATOM 1959 N N . CYS B 1 93 ? -2.895 -18.469 -8.672 1 95.94 93 CYS B N 1
ATOM 1960 C CA . CYS B 1 93 ? -3.369 -18.109 -10.008 1 95.94 93 CYS B CA 1
ATOM 1961 C C . CYS B 1 93 ? -2.227 -18.125 -11.016 1 95.94 93 CYS B C 1
ATOM 1963 O O . CYS B 1 93 ? -2.314 -18.797 -12.047 1 95.94 93 CYS B O 1
ATOM 1965 N N . TYR B 1 94 ? -1.148 -17.406 -10.719 1 97.25 94 TYR B N 1
ATOM 1966 C CA . TYR B 1 94 ? -0.057 -17.312 -11.68 1 97.25 94 TYR B CA 1
ATOM 1967 C C . TYR B 1 94 ? 0.868 -18.516 -11.586 1 97.25 94 TYR B C 1
ATOM 1969 O O . TYR B 1 94 ? 1.186 -19.141 -12.594 1 97.25 94 TYR B O 1
ATOM 1977 N N . GLY B 1 95 ? 1.279 -18.844 -10.359 1 97.12 95 GLY B N 1
ATOM 1978 C CA . GLY B 1 95 ? 2.23 -19.922 -10.156 1 97.12 95 GLY B CA 1
ATOM 1979 C C . GLY B 1 95 ? 1.666 -21.281 -10.523 1 97.12 95 GLY B C 1
ATOM 1980 O O . GLY B 1 95 ? 2.18 -21.953 -11.422 1 97.12 95 GLY B O 1
ATOM 1981 N N . ASN B 1 96 ? 0.609 -21.594 -9.844 1 95.88 96 ASN B N 1
ATOM 1982 C CA . ASN B 1 96 ? 0.08 -22.953 -9.992 1 95.88 96 ASN B CA 1
ATOM 1983 C C . ASN B 1 96 ? -0.761 -23.094 -11.258 1 95.88 96 ASN B C 1
ATOM 1985 O O . ASN B 1 96 ? -0.433 -23.875 -12.141 1 95.88 96 ASN B O 1
ATOM 1989 N N . LYS B 1 97 ? -1.687 -22.344 -11.445 1 95.25 97 LYS B N 1
ATOM 1990 C CA . LYS B 1 97 ? -2.691 -22.547 -12.484 1 95.25 97 LYS B CA 1
ATOM 1991 C C . LYS B 1 97 ? -2.156 -22.156 -13.859 1 95.25 97 LYS B C 1
ATOM 1993 O O . LYS B 1 97 ? -2.428 -22.828 -14.852 1 95.25 97 LYS B O 1
ATOM 1998 N N . VAL B 1 98 ? -1.429 -21.062 -13.922 1 96.88 98 VAL B N 1
ATOM 1999 C CA . VAL B 1 98 ? -0.971 -20.578 -15.219 1 96.88 98 VAL B CA 1
ATOM 2000 C C . VAL B 1 98 ? 0.347 -21.266 -15.594 1 96.88 98 VAL B C 1
ATOM 2002 O O . VAL B 1 98 ? 0.505 -21.766 -16.703 1 96.88 98 VAL B O 1
ATOM 2005 N N . LEU B 1 99 ? 1.27 -21.344 -14.633 1 96.94 99 LEU B N 1
ATOM 2006 C CA . LEU B 1 99 ? 2.607 -21.828 -14.953 1 96.94 99 LEU B CA 1
ATOM 2007 C C . LEU B 1 99 ? 2.742 -23.312 -14.625 1 96.94 99 LEU B C 1
ATOM 2009 O O . LEU B 1 99 ? 3.717 -23.953 -15.023 1 96.94 99 LEU B O 1
ATOM 2013 N N . GLY B 1 100 ? 1.819 -23.859 -13.836 1 95.69 100 GLY B N 1
ATOM 2014 C CA . GLY B 1 100 ? 1.864 -25.266 -13.492 1 95.69 100 GLY B CA 1
ATOM 2015 C C . GLY B 1 100 ? 2.871 -25.594 -12.398 1 95.69 100 GLY B C 1
ATOM 2016 O O . GLY B 1 100 ? 3.328 -26.734 -12.281 1 95.69 100 GLY B O 1
ATOM 2017 N N . LYS B 1 101 ? 3.221 -24.609 -11.625 1 95.31 101 LYS B N 1
ATOM 2018 C CA . LYS B 1 101 ? 4.18 -24.828 -10.547 1 95.31 101 LYS B CA 1
ATOM 2019 C C . LYS B 1 101 ? 3.518 -25.5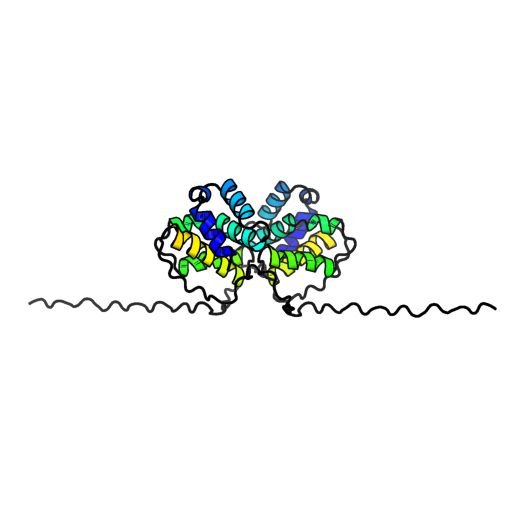 -9.344 1 95.31 101 LYS B C 1
ATOM 2021 O O . LYS B 1 101 ? 2.35 -25.234 -9.047 1 95.31 101 LYS B O 1
ATOM 2026 N N . ALA B 1 102 ? 4.305 -26.344 -8.711 1 92.81 102 ALA B N 1
ATOM 2027 C CA . ALA B 1 102 ? 3.826 -26.906 -7.457 1 92.81 102 ALA B CA 1
ATOM 2028 C C . ALA B 1 102 ? 3.717 -25.844 -6.371 1 92.81 102 ALA B C 1
ATOM 2030 O O . ALA B 1 102 ? 4.617 -25.016 -6.215 1 92.81 102 ALA B O 1
ATOM 2031 N N . CYS B 1 103 ? 2.607 -25.766 -5.793 1 89.12 103 CYS B N 1
ATOM 2032 C CA . CYS B 1 103 ? 2.359 -24.812 -4.715 1 89.12 103 CYS B CA 1
ATOM 2033 C C . CYS B 1 103 ? 1.993 -25.531 -3.422 1 89.12 103 CYS B C 1
ATOM 2035 O O . CYS B 1 103 ? 0.97 -26.219 -3.357 1 89.12 103 CYS B O 1
ATOM 2037 N N . ASP B 1 104 ? 2.867 -25.531 -2.469 1 86.62 104 ASP B N 1
ATOM 2038 C CA . ASP B 1 104 ? 2.66 -26.109 -1.15 1 86.62 104 ASP B CA 1
ATOM 2039 C C . ASP B 1 104 ? 2.604 -25.047 -0.07 1 86.62 104 ASP B C 1
ATOM 2041 O O . ASP B 1 104 ? 3.484 -24.969 0.789 1 86.62 104 ASP B O 1
ATOM 2045 N N . ILE B 1 105 ? 1.685 -24.172 -0.288 1 82.19 105 ILE B N 1
ATOM 2046 C CA . ILE B 1 105 ? 1.523 -23.078 0.652 1 82.19 105 ILE B CA 1
ATOM 2047 C C . ILE B 1 105 ? 0.326 -23.344 1.562 1 82.19 105 ILE B C 1
ATOM 2049 O O . ILE B 1 105 ? -0.739 -23.75 1.092 1 82.19 105 ILE B O 1
ATOM 2053 N N . SER B 1 106 ? 0.469 -23.562 2.846 1 62.5 106 SER B N 1
ATOM 2054 C CA . SER B 1 106 ? -0.607 -23.688 3.824 1 62.5 106 SER B CA 1
ATOM 2055 C C . SER B 1 106 ? -1.147 -22.312 4.215 1 62.5 106 SER B C 1
ATOM 2057 O O . SER B 1 106 ? -0.454 -21.531 4.867 1 62.5 106 SER B O 1
ATOM 2059 N N . VAL B 1 107 ? -1.754 -21.734 3.271 1 52.41 107 VAL B N 1
ATOM 2060 C CA . VAL B 1 107 ? -2.273 -20.422 3.656 1 52.41 107 VAL B CA 1
ATOM 2061 C C . VAL B 1 107 ? -3.266 -20.578 4.805 1 52.41 107 VAL B C 1
ATOM 2063 O O . VAL B 1 107 ? -4.141 -21.438 4.766 1 52.41 107 VAL B O 1
ATOM 2066 N N . GLN B 1 108 ? -2.961 -20.391 6.02 1 41.66 108 GLN B N 1
ATOM 2067 C CA . GLN B 1 108 ? -4.051 -20.359 6.988 1 41.66 108 GLN B CA 1
ATOM 2068 C C . GLN B 1 108 ? -5.262 -19.609 6.426 1 41.66 108 GLN B C 1
ATOM 2070 O O . GLN B 1 108 ? -5.16 -18.453 6.031 1 41.66 108 GLN B O 1
ATOM 2075 N N . LYS B 1 109 ? -6.051 -20.25 5.559 1 42 109 LYS B N 1
ATOM 2076 C CA . LYS B 1 109 ? -7.32 -19.656 5.164 1 42 109 LYS B CA 1
ATOM 2077 C C . LYS B 1 109 ? -7.91 -18.812 6.297 1 42 109 LYS B C 1
ATOM 2079 O O . LYS B 1 109 ? -8.648 -19.328 7.137 1 42 109 LYS B O 1
ATOM 2084 N N . GLN B 1 110 ? -7.18 -18.344 7.156 1 37.53 110 GLN B N 1
ATOM 2085 C CA . GLN B 1 110 ? -7.957 -17.594 8.133 1 37.53 110 GLN B CA 1
ATOM 2086 C C . GLN B 1 110 ? -9.078 -16.812 7.457 1 37.53 110 GLN B C 1
ATOM 2088 O O . GLN B 1 110 ? -9.156 -16.766 6.227 1 37.53 110 GLN B O 1
ATOM 2093 N N . GLY B 1 111 ? -9.594 -15.617 8.141 1 34.44 111 GLY B N 1
ATOM 2094 C CA . GLY B 1 111 ? -10.797 -14.883 7.816 1 34.44 111 GLY B CA 1
ATOM 2095 C C . GLY B 1 111 ? -10.883 -14.477 6.355 1 34.44 111 GLY B C 1
ATOM 2096 O O . GLY B 1 111 ? -9.875 -14.469 5.652 1 34.44 111 GLY B O 1
ATOM 2097 N N . GLY B 1 112 ? -11.938 -14.945 5.633 1 33.72 112 GLY B N 1
ATOM 2098 C CA . GLY B 1 112 ? -12.258 -14.477 4.297 1 33.72 112 GLY B CA 1
ATOM 2099 C C . GLY B 1 112 ? -11.586 -13.164 3.943 1 33.72 112 GLY B C 1
ATOM 2100 O O . GLY B 1 112 ? -11.555 -12.234 4.754 1 33.72 112 GLY B O 1
ATOM 2101 N N . GLY B 1 113 ? -10.305 -13.195 3.471 1 34.44 113 GLY B N 1
ATOM 2102 C CA . GLY B 1 113 ? -9.867 -11.93 2.898 1 34.44 113 GLY B CA 1
ATOM 2103 C C . GLY B 1 113 ? -11.008 -10.961 2.662 1 34.44 113 GLY B C 1
ATOM 2104 O O . GLY B 1 113 ? -12.172 -11.297 2.867 1 34.44 113 GLY B O 1
ATOM 2105 N N . PRO B 1 114 ? -10.828 -9.648 2.709 1 34.66 114 PRO B N 1
ATOM 2106 C CA . PRO B 1 114 ? -12.047 -8.969 2.256 1 34.66 114 PRO B CA 1
ATOM 2107 C C . PRO B 1 114 ? -12.805 -9.766 1.187 1 34.66 114 PRO B C 1
ATOM 2109 O O . PRO B 1 114 ? -12.211 -10.172 0.185 1 34.66 114 PRO B O 1
ATOM 2112 N N . ALA B 1 115 ? -13.609 -10.828 1.581 1 30.27 115 ALA B N 1
ATOM 2113 C CA . ALA B 1 115 ? -14.461 -11.305 0.497 1 30.27 115 ALA B CA 1
ATOM 2114 C C . ALA B 1 115 ? -14.617 -10.242 -0.585 1 30.27 115 ALA B C 1
ATOM 2116 O O . ALA B 1 115 ? -14.938 -9.086 -0.288 1 30.27 115 ALA B O 1
ATOM 2117 N N . ILE B 1 116 ? -13.875 -10.336 -1.686 1 30.8 116 ILE B N 1
ATOM 2118 C CA . ILE B 1 116 ? -14.547 -9.578 -2.736 1 30.8 116 ILE B CA 1
ATOM 2119 C C . ILE B 1 116 ? -16.062 -9.695 -2.568 1 30.8 116 ILE B C 1
ATOM 2121 O O . ILE B 1 116 ? -16.641 -10.742 -2.875 1 30.8 116 ILE B O 1
ATOM 2125 N N . LYS B 1 117 ? -16.562 -9.477 -1.395 1 29.89 117 LYS B N 1
ATOM 2126 C CA . LYS B 1 117 ? -18 -9.57 -1.147 1 29.89 117 LYS 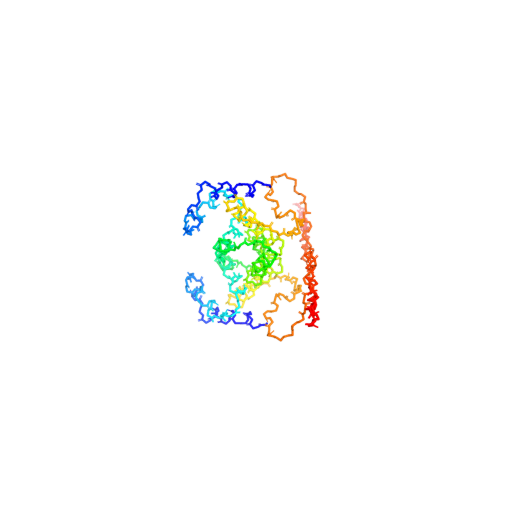B CA 1
ATOM 2127 C 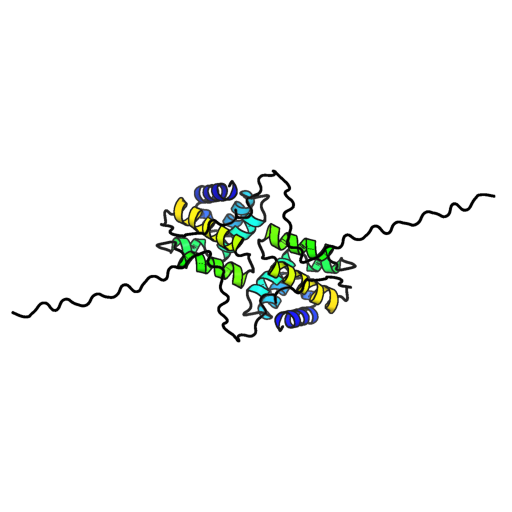C . LYS B 1 117 ? -18.797 -9.211 -2.4 1 29.89 117 LYS B C 1
ATOM 2129 O O . LYS B 1 117 ? -18.516 -8.203 -3.057 1 29.89 117 LYS B O 1
ATOM 2134 N N . ASP B 1 118 ? -19.484 -10.094 -2.988 1 25.61 118 ASP B N 1
ATOM 2135 C CA . ASP B 1 118 ? -20.781 -9.648 -3.504 1 25.61 118 ASP B CA 1
ATOM 2136 C C . ASP B 1 118 ? -21.406 -8.586 -2.6 1 25.61 118 ASP B C 1
ATOM 2138 O O . ASP B 1 118 ? -21.141 -8.555 -1.396 1 25.61 118 ASP B O 1
ATOM 2142 N N . ASN B 1 119 ? -21.984 -7.477 -3.07 1 26.28 119 ASN B N 1
ATOM 2143 C CA . ASN B 1 119 ? -22.719 -6.355 -2.486 1 26.28 119 ASN B CA 1
ATOM 2144 C C . ASN B 1 119 ? -23.547 -6.793 -1.28 1 26.28 119 ASN B C 1
ATOM 2146 O O . ASN B 1 119 ? -24.453 -6.074 -0.849 1 26.28 119 ASN B O 1
ATOM 2150 N N . LYS B 1 120 ? -23.75 -8.148 -1.007 1 25.16 120 LYS B N 1
ATOM 2151 C CA . LYS B 1 120 ? -24.969 -8.047 -0.231 1 25.16 120 LYS B CA 1
ATOM 2152 C C . LYS B 1 120 ? -24.719 -7.379 1.119 1 25.16 120 LYS B C 1
ATOM 2154 O O . LYS B 1 120 ? -25.406 -6.426 1.487 1 25.16 120 LYS B O 1
ATOM 2159 N N . SER B 1 121 ? -24.641 -8.219 2.332 1 25.72 121 SER B N 1
ATOM 2160 C CA . SER B 1 121 ? -25.234 -7.816 3.602 1 25.72 121 SER B CA 1
ATOM 2161 C C . SER B 1 121 ? -24.297 -6.895 4.379 1 25.72 121 SER B C 1
ATOM 2163 O O . SER B 1 121 ? -23.078 -7.094 4.387 1 25.72 121 SER B O 1
ATOM 2165 N N . SER B 1 122 ? -24.656 -5.637 4.703 1 26.77 122 SER B N 1
ATOM 2166 C CA . SER B 1 122 ? -24.344 -4.461 5.508 1 26.77 122 SER B CA 1
ATOM 2167 C C . SER B 1 122 ? -23.891 -4.855 6.906 1 26.77 122 SER B C 1
ATOM 2169 O O . SER B 1 122 ? -24.188 -4.164 7.883 1 26.77 122 SER B O 1
ATOM 2171 N N . SER B 1 123 ? -23.453 -6.125 7.156 1 26.92 123 SER B N 1
ATOM 2172 C CA . SER B 1 123 ? -23.312 -6.207 8.609 1 26.92 123 SER B CA 1
ATOM 2173 C C . SER B 1 123 ? -22.25 -5.25 9.117 1 26.92 123 SER B C 1
ATOM 2175 O O . SER B 1 123 ? -21.25 -5 8.438 1 26.92 123 SER B O 1
ATOM 2177 N N . GLY B 1 124 ? -22.562 -4.402 10.094 1 24.44 124 GLY B N 1
ATOM 2178 C CA . GLY B 1 124 ? -21.922 -3.381 10.914 1 24.44 124 GLY B CA 1
ATOM 2179 C C . GLY B 1 124 ? -20.594 -3.818 11.492 1 24.44 124 GLY B C 1
ATOM 2180 O O . GLY B 1 124 ? -20.547 -4.617 12.438 1 24.44 124 GLY B O 1
ATOM 2181 N N . LYS B 1 125 ? -19.75 -4.285 10.758 1 28.59 125 LYS B N 1
ATOM 2182 C CA . LYS B 1 125 ? -18.453 -4.707 11.312 1 28.59 125 LYS B CA 1
ATOM 2183 C C . LYS B 1 125 ? -17.922 -3.668 12.289 1 28.59 125 LYS B C 1
ATOM 2185 O O . LYS B 1 125 ? -17.828 -2.482 11.969 1 28.59 125 LYS B O 1
ATOM 2190 N N . SER B 1 126 ? -18.234 -3.926 13.586 1 24.34 126 SER B N 1
ATOM 2191 C CA . SER B 1 126 ? -17.828 -3.146 14.75 1 24.34 126 SER B CA 1
ATOM 2192 C C . SER B 1 126 ? -16.328 -2.857 14.711 1 24.34 126 SER B C 1
ATOM 2194 O O . SER B 1 126 ? -15.508 -3.779 14.703 1 24.34 126 SER B O 1
ATOM 2196 N N . TYR B 1 127 ? -15.969 -1.986 13.961 1 25.44 127 TYR B N 1
ATOM 2197 C CA . TYR B 1 127 ? -14.609 -1.459 14.078 1 25.44 127 TYR B CA 1
ATOM 2198 C C . TYR B 1 127 ? -14.258 -1.189 15.539 1 25.44 127 TYR B C 1
ATOM 2200 O O . TYR B 1 127 ? -15.078 -0.677 16.297 1 25.44 127 TYR B O 1
ATOM 2208 N N . GLY B 1 128 ? -13.555 -2.051 16.172 1 26.03 128 GLY B N 1
ATOM 2209 C CA . GLY B 1 128 ? -13.078 -1.864 17.547 1 26.03 128 GLY B CA 1
ATOM 2210 C C . GLY B 1 128 ? -12.797 -0.413 17.875 1 26.03 128 GLY B C 1
ATOM 2211 O O . GLY B 1 128 ? -12.43 0.376 17.016 1 26.03 128 GLY B O 1
ATOM 2212 N N . ASP B 1 129 ? -13.594 0.139 18.953 1 30.47 129 ASP B N 1
ATOM 2213 C CA . ASP B 1 129 ? -13.891 1.466 19.484 1 30.47 129 ASP B CA 1
ATOM 2214 C C . ASP B 1 129 ? -12.602 2.201 19.859 1 30.47 129 ASP B C 1
ATOM 2216 O O . ASP B 1 129 ? -12.148 2.109 21 1 30.47 129 ASP B O 1
ATOM 2220 N N . LEU B 1 130 ? -11.57 1.953 19.156 1 28.09 130 LEU B N 1
ATOM 2221 C CA . LEU B 1 130 ? -10.641 2.822 19.875 1 28.09 130 LEU B CA 1
ATOM 2222 C C . LEU B 1 130 ? -11.164 4.254 19.922 1 28.09 130 LEU B C 1
ATOM 2224 O O . LEU B 1 130 ? -10.742 5.039 20.781 1 28.09 130 LEU B O 1
ATOM 2228 N N . PHE B 1 131 ? -11.656 4.758 18.703 1 30.22 131 PHE B N 1
ATOM 2229 C CA . PHE B 1 131 ? -12.18 6.117 18.781 1 30.22 131 PHE B CA 1
ATOM 2230 C C . PHE B 1 131 ? -13.633 6.109 19.25 1 30.22 131 PHE B C 1
ATOM 2232 O O . PHE B 1 131 ? -14.43 5.281 18.797 1 30.22 131 PHE B O 1
ATOM 2239 N N . VAL B 1 132 ? -13.891 6.262 20.625 1 28.48 132 VAL B N 1
ATOM 2240 C CA . VAL B 1 132 ? -15.266 6.512 21.047 1 28.48 132 VAL B CA 1
ATOM 2241 C C . VAL B 1 132 ? -15.844 7.691 20.266 1 28.48 132 VAL B C 1
ATOM 2243 O O . VAL B 1 132 ? -15.289 8.797 20.297 1 28.48 132 VAL B O 1
ATOM 2246 N N . TYR B 1 133 ? -16.391 7.418 19.172 1 26.55 133 TYR B N 1
ATOM 2247 C CA . TYR B 1 133 ? -17.188 8.453 18.547 1 26.55 133 TYR B CA 1
ATOM 2248 C C . TYR B 1 133 ? -18.359 8.859 19.422 1 26.55 133 TYR B C 1
ATOM 2250 O O . TYR B 1 133 ? -19.188 8.023 19.781 1 26.55 133 TYR B O 1
ATOM 2258 N N . GLU B 1 134 ? -18.016 9.75 20.453 1 28.33 134 GLU B N 1
ATOM 2259 C CA . GLU B 1 134 ? -19.203 10.227 21.156 1 28.33 134 GLU B CA 1
ATOM 2260 C C . GLU B 1 134 ? -20.188 10.875 20.203 1 28.33 134 GLU B C 1
ATOM 2262 O O . GLU B 1 134 ? -19.797 11.648 19.328 1 28.33 134 GLU B O 1
ATOM 2267 N N . LYS B 1 135 ? -21.25 10.219 20 1 26.67 135 LYS B N 1
ATOM 2268 C CA . LYS B 1 135 ? -22.359 10.844 19.281 1 26.67 135 LYS B CA 1
ATOM 2269 C C . LYS B 1 135 ? -22.594 12.273 19.75 1 26.67 135 LYS B C 1
ATOM 2271 O O . LYS B 1 135 ? -22.594 12.547 20.953 1 26.67 135 LYS B O 1
ATOM 2276 N N . SER B 1 136 ? -22.25 13.227 18.938 1 25.34 136 SER B N 1
ATOM 2277 C CA . SER B 1 136 ? -22.75 14.547 19.312 1 25.34 136 SER B CA 1
ATOM 2278 C C . SER B 1 136 ? -24.219 14.5 19.703 1 25.34 136 SER B C 1
ATOM 2280 O O . SER B 1 136 ? -25.047 13.914 19 1 25.34 136 SER B O 1
ATOM 2282 N N . ARG B 1 137 ? -24.594 14.469 20.969 1 27.08 137 ARG B N 1
ATOM 2283 C CA . ARG B 1 137 ? -25.969 14.719 21.391 1 27.08 137 ARG B CA 1
ATOM 2284 C C . ARG B 1 137 ? -26.562 15.898 20.625 1 27.08 137 ARG B C 1
ATOM 2286 O O . ARG B 1 137 ? -25.875 16.891 20.375 1 27.08 137 ARG B O 1
ATOM 2293 N N . LYS B 1 138 ? -27.641 15.625 19.938 1 27.38 138 LYS B N 1
ATOM 2294 C CA . LYS B 1 138 ? -28.578 16.609 19.375 1 27.38 138 LYS B CA 1
ATOM 2295 C C . LYS B 1 138 ? -28.75 17.781 20.328 1 27.38 138 LYS B C 1
ATOM 2297 O O . LYS B 1 138 ? -29.125 17.594 21.5 1 27.38 138 LYS B O 1
ATOM 2302 N N . ARG B 1 139 ? -27.969 18.859 20.188 1 30.38 139 ARG B N 1
ATOM 2303 C CA . ARG B 1 139 ? -28.453 20.047 20.859 1 30.38 139 ARG B CA 1
ATOM 2304 C C . ARG B 1 139 ? -29.953 20.25 20.641 1 30.38 139 ARG B C 1
ATOM 2306 O O . ARG B 1 139 ? -30.422 20.266 19.5 1 30.38 139 ARG B O 1
ATOM 2313 N N . GLN B 1 140 ? -30.781 19.703 21.516 1 23.17 140 GLN B N 1
ATOM 2314 C CA . GLN B 1 140 ? -32.188 20.125 21.609 1 23.17 140 GLN B CA 1
ATOM 2315 C C . GLN B 1 140 ? -32.312 21.641 21.469 1 23.17 140 GLN B C 1
ATOM 2317 O O . GLN B 1 140 ? -31.594 22.391 22.141 1 23.17 140 GLN B O 1
ATOM 2322 N N . ARG B 1 141 ? -32.719 22.141 20.312 1 24.94 141 ARG B N 1
ATOM 2323 C CA . ARG B 1 141 ? -33.312 23.438 20 1 24.94 141 ARG B CA 1
ATOM 2324 C C . ARG B 1 141 ? -34.281 23.891 21.078 1 24.94 141 ARG B C 1
ATOM 2326 O O . ARG B 1 141 ? -35.312 23.234 21.312 1 24.94 141 ARG B O 1
ATOM 2333 N N . THR B 1 142 ? -33.719 24.266 22.25 1 25.67 142 THR B N 1
ATOM 2334 C CA . THR B 1 142 ? -34.656 24.984 23.125 1 25.67 142 THR B CA 1
ATOM 2335 C C . THR B 1 142 ? -35.406 26.047 22.344 1 25.67 142 THR B C 1
ATOM 2337 O O . THR B 1 142 ? -34.844 26.688 21.453 1 25.67 142 THR B O 1
ATOM 2340 N N . GLY B 1 143 ? -36.719 25.875 22.141 1 23.05 143 GLY B N 1
ATOM 2341 C CA . GLY B 1 143 ? -37.875 26.609 21.656 1 23.05 143 GLY B CA 1
ATOM 2342 C C . GLY B 1 143 ? -37.812 28.109 21.906 1 23.05 143 GLY B C 1
ATOM 2343 O O . GLY B 1 143 ? -37.031 28.547 22.766 1 23.05 143 GLY B O 1
ATOM 2344 N N . CYS B 1 144 ? -38.281 28.906 20.906 1 25.62 144 CYS B N 1
ATOM 2345 C CA . CYS B 1 144 ? -38.625 30.281 20.625 1 25.62 144 CYS B CA 1
ATOM 2346 C C . CYS B 1 144 ? -39.406 30.891 21.781 1 25.62 144 CYS B C 1
ATOM 2348 O O . CYS B 1 144 ? -40.406 30.312 22.219 1 25.62 144 CYS B O 1
ATOM 2350 N N . ASN B 1 145 ? -38.75 31.484 22.766 1 24.14 145 ASN B N 1
ATOM 2351 C CA . ASN B 1 145 ? -39.469 32.312 23.734 1 24.14 145 ASN B CA 1
ATOM 2352 C C . ASN B 1 145 ? -40.469 33.25 23.047 1 24.14 145 ASN B C 1
ATOM 2354 O O . ASN B 1 145 ? -40.094 34 22.141 1 24.14 145 ASN B O 1
ATOM 2358 N N . ARG B 1 146 ? -41.812 32.938 22.922 1 27.48 146 ARG B N 1
ATOM 2359 C CA . ARG B 1 146 ? -43 33.719 22.609 1 27.48 146 ARG B CA 1
ATOM 2360 C C . ARG B 1 146 ? -43.062 35 23.438 1 27.48 146 ARG B C 1
ATOM 2362 O O . ARG B 1 146 ? -43.094 34.969 24.656 1 27.48 146 ARG B O 1
ATOM 2369 N N . ILE B 1 147 ? -42.281 36.062 23.016 1 27.34 147 ILE B N 1
ATOM 2370 C CA . ILE B 1 147 ? -42.531 37.406 23.578 1 27.34 147 ILE B CA 1
ATOM 2371 C C . ILE B 1 147 ? -44 37.688 23.547 1 27.34 147 ILE B C 1
ATOM 2373 O O . ILE B 1 147 ? -44.656 37.594 22.5 1 27.34 147 ILE B O 1
ATOM 2377 N N . PRO B 1 148 ? -44.844 37.625 24.641 1 27.45 148 PRO B N 1
ATOM 2378 C CA . PRO B 1 148 ? -46.25 38 24.781 1 27.45 148 PRO B CA 1
ATOM 2379 C C . PRO B 1 148 ? -46.531 39.406 24.281 1 27.45 148 PRO B C 1
ATOM 2381 O O . PRO B 1 148 ? -45.656 40.281 24.312 1 27.45 148 PRO B O 1
ATOM 2384 N N . TRP B 1 149 ? -47.344 39.594 23.203 1 32.06 149 TRP B N 1
ATOM 2385 C CA . TRP B 1 149 ? -48 40.812 22.797 1 32.06 149 TRP B CA 1
ATOM 2386 C C . TRP B 1 149 ? -48.656 41.5 23.984 1 32.06 149 TRP B C 1
ATOM 2388 O O . TRP B 1 149 ? -49.438 40.875 24.703 1 32.06 149 TRP B O 1
ATOM 2398 N N . ARG B 1 150 ? -48 42.438 24.703 1 24.06 150 ARG B N 1
ATOM 2399 C CA . ARG B 1 150 ? -48.875 43.438 25.328 1 24.06 150 ARG B CA 1
ATOM 2400 C C . ARG B 1 150 ? -49.562 44.312 24.297 1 24.06 150 ARG B C 1
ATOM 2402 O O . ARG B 1 150 ? -49 44.594 23.234 1 24.06 150 ARG B O 1
#

Foldseek 3Di:
DQLLVLVLVLCQVCVVCLVPLVSVLVSLCVSCVPCVLSSVLLSVLSVVPLLVVLVVDQEAEQVSLVVQLCCCCVPVVDDSLSSLVNSVSCCVRRNCPVVNHHYHYPSVPPDDRPPPDPPDDPPPPPPPVPPVPPDPPPPPPDDDPPPDDD/DQLLVLVLVLCQVCVVCLVPLVSVLVSLCVSCVPCVLSSVLLNVLSVVPLLVVLVVDQEAEQVSLVVQLCCCCVPVVDDSLSSLVNSVSCCVRRNCVVVNHHYHYPSVPPDCRPPVDDPDDPDPPPPPPPPVPPPPPPPPPPDDPPPDDD

Organism: NCBI:txid743974

Sequence (300 aa):
HCSEQDFEAMLRQYENSIDDKRQFTALVKDTFPEEAKNINLILMAYNMGIAQDIQKANLLNNTFAFRYVKQLMDDYGISRVNADWIVSVWCSCYGNKVLGKACDISVQKQGGGPAIKDNKSSSGKSYGDLFVYEKSRKRQRTGCNRIPWRHCSEQDFEAMLRQYENSIDDKRQFTALVKDTFPEEAKNINLILMAYNMGIAQDIQKANLLNNTFAFRYVKQLMDDYGISRVNADWIVSVWCSCYGNKVLGKACDISVQKQGGGPAIKDNKSSSGKSYGDLFVYEKSRKRQRTGCNRIPWR

Secondary structure (DSSP, 8-state):
-HHHHHHHHHHHHTGGGGG-HHHHHHHHHHHSTT-HHHHHHHHHHHHTTHHHHHHH-SEEEHHHHHHHHHHHHHHH-B-HHHHHHHHHHIIIIIIIIIT--EEE------S-SS----S---------TTS-------------------/-HHHHHHHHHHHHTGGGGG-HHHHHHHHHHHSTT-HHHHHHHHHHHHTTHHHHHHH-SEEEHHHHHHHHHHHHHHH-B-HHHHHHHHHHIIIIIIIIIT--EEE------S-SS----S----------SS-------------------

Radius of gyration: 24.75 Å; Cα contacts (8 Å, |Δi|>4): 296; chains: 2; bounding box: 87×101×48 Å

Nearest PDB structures (foldseek):
  8wmm-assembly1_G  TM=5.078E-01  e=7.598E+00  Chryseobacterium
  8wmm-assembly1_G  TM=5.076E-01  e=8.822E+00  Chryseobacterium
  5hxy-assembly2_B  TM=4.658E-01  e=8.822E+00  Thermoplasma acidophilum DSM 1728

pLDDT: mean 75.34, std 30.56, range [23.05, 98.62]

Solvent-accessible surface area (backbone atoms only — not comparable to full-atom values): 17600 Å² total; per-residue (Å²): 103,68,65,59,54,52,49,33,50,49,47,66,76,43,60,72,30,78,82,32,65,69,57,34,52,52,49,44,45,67,74,36,73,87,35,54,26,60,41,44,42,54,48,50,46,50,73,72,40,48,62,62,52,48,70,70,44,79,59,43,30,54,70,60,48,45,55,53,30,48,45,35,34,64,32,52,32,28,21,66,64,48,26,51,42,48,51,48,47,48,44,46,34,49,29,25,69,67,67,64,38,55,66,61,57,75,63,66,77,54,75,75,44,85,53,65,68,69,82,73,84,81,71,78,71,77,64,78,68,64,64,72,74,69,71,79,71,76,76,74,75,77,77,80,79,74,74,75,84,125,98,68,60,58,55,52,48,34,49,48,46,67,74,43,61,73,30,78,82,32,68,68,58,36,52,52,50,46,44,68,74,37,73,88,34,55,28,58,41,44,42,54,48,51,44,47,73,72,41,48,63,61,50,48,70,70,44,80,58,45,30,54,72,60,47,45,55,54,31,48,44,35,33,63,33,51,33,27,21,66,64,48,25,50,44,48,49,49,48,47,43,47,34,49,29,25,69,68,67,64,36,54,65,62,56,79,64,65,77,56,75,76,43,84,55,59,59,72,85,69,87,79,74,76,73,75,66,79,66,66,64,74,73,71,71,78,72,77,76,74,77,77,75,84,81,78,77,76,85,126